Protein 4AMH (pdb70)

CATH classification: 2.30.42.10

Sequence (186 aa):
SKGLGFSIAGGVGNQHWPGDNSIYVTKIIEGGAAHKDGKLQIGDKLLAVNNVALEEVTHEEAVTALKNTSDFVYLKVAKPGSGEKIMEIKLIKGKGLGFSIAGGVGNQHWPGDNSIYVTKIIEGGAAHKDGKLQIGDKLLAVNNVALEEVTHEEAVTALKNTSDFVYLKVAKPGSGEKIMEIKLIK

GO terms:
  GO:0005515 protein binding (F, IPI)
  GO:0019900 kinase binding (F, IDA)
  GO:0070161 anchoring junction (C, EXP)
  GO:0005886 plasma membrane (C, EXP)
  GO:0016323 basolateral plasma membrane (C, EXP)
  GO:0008092 cytoskeletal protein binding (F, TAS)
  GO:0004385 GMP kinase activity (F, TAS)
  GO:0005829 cytosol (C, TAS)
  GO:0005886 plasma membrane (C, TAS)
  GO:0015459 potassium channel regulator activity (F, IDA)
  GO:0005634 nucleus (C, IDA)
  GO:0005737 cytoplasm (C, IDA)
  GO:0005923 bicellular tight junction (C, IDA)
  GO:0030054 cell junction (C, IDA)
  GO:0042391 regulation of membrane potential (P, IDA)
  GO:0043268 positive regulation of potassium ion transport (P, IDA)
  GO:0097025 MPP7-DLG1-LIN7 complex (C, IDA)
  GO:1903078 positive regulation of protein localization to plasma membrane (P, IDA)
  GO:0070830 bicellular tight junction assembly (P, IDA)
  GO:0001772 immunological synapse (C, TAS)

Structure (mmCIF, N/CA/C/O backbone):
data_4AMH
#
_entry.id   4AMH
#
_cell.length_a   106.900
_cell.length_b   43.600
_cell.length_c   51.700
_cell.angle_alpha   90.00
_cell.angle_beta   103.70
_cell.angle_gamma   90.00
#
_symmetry.space_group_name_H-M   'C 1 2 1'
#
loop_
_entity.id
_entity.type
_entity.pdbx_description
1 polymer 'DISKS LARGE HOMOLOG 1'
2 non-polymer 2-AMINO-2-HYDROXYMETHYL-PROPANE-1,3-DIOL
3 non-polymer GLYCEROL
4 water water
#
loop_
_atom_site.group_PDB
_atom_site.id
_atom_site.type_symbol
_atom_site.label_atom_id
_atom_site.label_alt_id
_atom_site.label_comp_id
_atom_site.label_asym_id
_atom_site.label_entity_id
_atom_site.label_seq_id
_atom_site.pdbx_PDB_ins_code
_atom_site.Cartn_x
_atom_site.Cartn_y
_atom_site.Cartn_z
_atom_site.occupancy
_atom_site.B_iso_or_equiv
_atom_site.auth_seq_id
_atom_site.auth_comp_id
_atom_site.auth_asym_id
_atom_site.auth_atom_id
_atom_site.pdbx_PDB_model_num
ATOM 1 N N . SER A 1 12 ? -2.369 28.363 -10.006 1.00 66.64 12 SER A N 1
ATOM 2 C CA . SER A 1 12 ? -2.365 27.095 -9.282 1.00 63.94 12 SER A CA 1
ATOM 3 C C . SER A 1 12 ? -1.099 26.286 -9.572 1.00 58.45 12 SER A C 1
ATOM 4 O O . SER A 1 12 ? -0.852 25.266 -8.933 1.00 58.17 12 SER A O 1
ATOM 7 N N . LYS A 1 13 ? -0.302 26.747 -10.535 1.00 62.04 13 LYS A N 1
ATOM 8 C CA . LYS A 1 13 ? 0.866 25.992 -11.003 1.00 59.06 13 LYS A CA 1
ATOM 9 C C . LYS A 1 13 ? 2.209 26.712 -10.858 1.00 62.66 13 LYS A C 1
ATOM 10 O O . LYS A 1 13 ? 2.463 27.743 -11.503 1.00 63.08 13 LYS A O 1
ATOM 16 N N . GLY A 1 14 ? 3.066 26.140 -10.014 1.00 51.94 14 GLY A N 1
ATOM 17 C CA . GLY A 1 14 ? 4.412 26.627 -9.836 1.00 44.22 14 GLY A CA 1
ATOM 18 C C . GLY A 1 14 ? 5.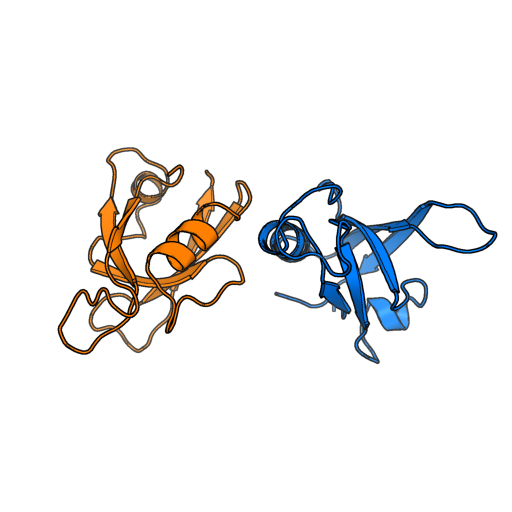402 25.485 -9.924 1.00 44.67 14 GLY A C 1
ATOM 19 O O . GLY A 1 14 ? 6.577 25.661 -9.595 1.00 39.37 14 GLY A O 1
ATOM 20 N N . LEU A 1 15 ? 4.947 24.313 -10.370 1.00 42.06 15 LEU A N 1
ATOM 21 C CA . LEU A 1 15 ? 5.887 23.205 -10.590 1.00 38.38 15 LEU A CA 1
ATOM 22 C C . LEU A 1 15 ? 6.541 23.241 -11.973 1.00 36.10 15 LEU A C 1
ATOM 23 O O . LEU A 1 15 ? 7.499 22.521 -12.216 1.00 34.12 15 LEU A O 1
ATOM 28 N N . GLY A 1 16 ? 6.018 24.069 -12.875 1.00 32.29 16 GLY A N 1
ATOM 29 C CA . GLY A 1 16 ? 6.658 24.291 -14.160 1.00 33.31 16 GLY A CA 1
ATOM 30 C C . GLY A 1 16 ? 6.478 23.211 -15.217 1.00 37.25 16 GLY A C 1
ATOM 31 O O . GLY A 1 16 ? 7.378 22.976 -16.016 1.00 35.88 16 GLY A O 1
ATOM 32 N N . PHE A 1 17 ? 5.316 22.560 -15.241 1.00 34.40 17 PHE A N 1
ATOM 33 C CA . PHE A 1 17 ? 5.031 21.577 -16.273 1.00 28.62 17 PHE A CA 1
ATOM 34 C C . PHE A 1 17 ? 3.538 21.339 -16.488 1.00 33.85 17 PHE A C 1
ATOM 35 O O . PHE A 1 17 ? 2.726 21.657 -15.619 1.00 32.88 17 PHE A O 1
ATOM 43 N N . SER A 1 18 ? 3.195 20.796 -17.662 1.00 33.40 18 SER A N 1
ATOM 44 C CA . SER A 1 18 ? 1.815 20.481 -18.024 1.00 32.69 18 SER A CA 1
ATOM 45 C C . SER A 1 18 ? 1.628 18.995 -18.336 1.00 30.50 18 SER A C 1
ATOM 46 O O . SER A 1 18 ? 2.585 18.298 -18.657 1.00 29.27 18 SER A O 1
ATOM 49 N N . ILE A 1 19 ? 0.391 18.522 -18.242 1.00 24.92 19 ILE A N 1
ATOM 50 C CA . ILE A 1 19 ? 0.076 17.126 -18.488 1.00 25.08 19 ILE A CA 1
ATOM 51 C C . ILE A 1 19 ? -1.063 16.977 -19.472 1.00 29.87 19 ILE A C 1
ATOM 52 O O . ILE A 1 19 ? -1.774 17.936 -19.789 1.00 29.37 19 ILE A O 1
ATOM 57 N N . ALA A 1 20 ? -1.251 15.739 -19.911 1.00 31.20 20 ALA A N 1
ATOM 58 C CA . ALA A 1 20 ? -2.288 15.375 -20.856 1.00 27.99 20 ALA A CA 1
ATOM 59 C C . ALA A 1 20 ? -2.630 13.924 -20.578 1.00 28.65 20 ALA A C 1
ATOM 60 O O . ALA A 1 20 ? -1.903 13.245 -19.843 1.00 30.88 20 ALA A O 1
ATOM 62 N N . GLY A 1 21 ? -3.720 13.437 -21.162 1.00 25.60 21 GLY A N 1
ATOM 63 C CA . GLY A 1 21 ? -4.119 12.054 -20.969 1.00 26.97 21 GLY A CA 1
ATOM 64 C C . GLY A 1 21 ? -5.235 11.941 -19.948 1.00 25.05 21 GLY A C 1
ATOM 65 O O . GLY A 1 21 ? -5.800 12.942 -19.540 1.00 27.56 21 GLY A O 1
ATOM 66 N N . GLY A 1 22 ? -5.544 10.728 -19.518 1.00 25.42 22 GLY A N 1
ATOM 67 C CA . GLY A 1 22 ? -6.646 10.529 -18.594 1.00 30.10 22 GLY A CA 1
ATOM 68 C C . GLY A 1 22 ? -7.802 9.730 -19.198 1.00 36.64 22 GLY A C 1
ATOM 69 O O . GLY A 1 22 ? -7.998 9.692 -20.431 1.00 29.97 22 GLY A O 1
ATOM 70 N N . VAL A 1 23 ? -8.551 9.064 -18.321 1.00 35.95 23 VAL A N 1
ATOM 71 C CA . VAL A 1 23 ? -9.768 8.369 -18.706 1.00 30.43 23 VAL A CA 1
ATOM 72 C C . VAL A 1 23 ? -10.703 9.388 -19.320 1.00 33.47 23 VAL A C 1
ATOM 73 O O . VAL A 1 23 ? -10.937 10.443 -18.723 1.00 30.55 23 VAL A O 1
ATOM 77 N N . GLY A 1 24 ? -11.220 9.074 -20.514 1.00 35.01 24 GLY A N 1
ATOM 78 C CA . GLY A 1 24 ? -12.130 9.954 -21.221 1.00 28.61 24 GLY A CA 1
ATOM 79 C C . GLY A 1 24 ? -11.407 11.050 -21.978 1.00 33.46 24 GLY A C 1
ATOM 80 O O . GLY A 1 24 ? -12.032 11.894 -22.621 1.00 35.16 24 GLY A O 1
ATOM 81 N N . ASN A 1 25 ? -10.082 11.028 -21.924 1.00 31.04 25 ASN A N 1
ATOM 82 C CA . ASN A 1 25 ? -9.280 12.055 -22.572 1.00 33.17 25 ASN A CA 1
ATOM 83 C C . ASN A 1 25 ? -7.925 11.472 -23.012 1.00 32.44 25 ASN A C 1
ATOM 84 O O . ASN A 1 25 ? -6.864 12.062 -22.797 1.00 26.68 25 ASN A O 1
ATOM 89 N N . GLN A 1 26 ? -7.987 10.301 -23.632 1.00 31.01 26 GLN A N 1
ATOM 90 C CA . GLN A 1 26 ? -6.803 9.525 -23.941 1.00 29.43 26 GLN A CA 1
ATOM 91 C C . GLN A 1 26 ? -5.862 10.260 -24.880 1.00 32.96 26 GLN A C 1
ATOM 92 O O . GLN A 1 26 ? -6.289 10.905 -25.838 1.00 32.95 26 GLN A O 1
ATOM 98 N N . HIS A 1 27 ? -4.574 10.164 -24.586 1.00 30.46 27 HIS A N 1
ATOM 99 C CA . HIS A 1 27 ? -3.576 10.816 -25.393 1.00 30.25 27 HIS A CA 1
ATOM 100 C C . HIS A 1 27 ? -3.343 9.984 -26.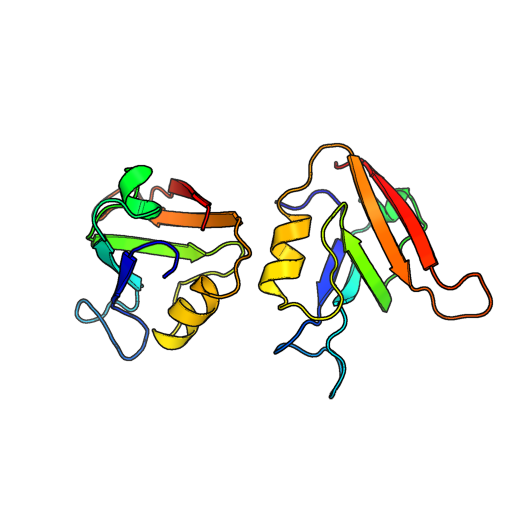655 1.00 29.27 27 HIS A C 1
ATOM 101 O O . HIS A 1 27 ? -3.036 10.515 -27.710 1.00 27.19 27 HIS A O 1
ATOM 108 N N . TRP A 1 28 ? -3.480 8.672 -26.508 1.00 30.20 28 TRP A N 1
ATOM 109 C CA . TRP A 1 28 ? -3.409 7.729 -27.613 1.00 33.80 28 TRP A CA 1
ATOM 110 C C . TRP A 1 28 ? -4.553 6.748 -27.409 1.00 35.21 28 TRP A C 1
ATOM 111 O O . TRP A 1 28 ? -4.943 6.488 -26.261 1.00 33.70 28 TRP A O 1
ATOM 122 N N . PRO A 1 29 ? -5.110 6.215 -28.513 1.00 34.21 29 PRO A N 1
ATOM 123 C CA . PRO A 1 29 ? -6.311 5.376 -28.392 1.00 36.79 29 PRO A CA 1
ATOM 124 C C . PRO A 1 29 ? -6.095 4.169 -27.475 1.00 35.53 29 PRO A C 1
ATOM 125 O O . PRO A 1 29 ? -5.168 3.382 -27.664 1.00 37.80 29 PRO A O 1
ATOM 129 N N . GLY A 1 30 ? -6.953 4.046 -26.473 1.00 32.66 30 GLY A N 1
ATOM 130 C CA . GLY A 1 30 ? -6.873 2.940 -25.541 1.00 38.43 30 GLY A CA 1
ATOM 131 C C . GLY A 1 30 ? -6.077 3.262 -24.290 1.00 39.39 30 GLY A C 1
ATOM 132 O O . GLY A 1 30 ? -6.234 2.583 -23.283 1.00 42.70 30 GLY A O 1
ATOM 133 N N . ASP A 1 31 ? -5.239 4.300 -24.356 1.00 39.57 31 ASP A N 1
ATOM 134 C CA . ASP A 1 31 ? -4.296 4.663 -23.283 1.00 32.14 31 ASP A CA 1
ATOM 135 C C . ASP A 1 31 ? -4.855 5.734 -22.334 1.00 30.57 31 ASP A C 1
ATOM 136 O O . ASP A 1 31 ? -5.005 6.896 -22.709 1.00 33.10 31 ASP A O 1
ATOM 141 N N . ASN A 1 32 ? -5.135 5.343 -21.094 1.00 35.58 32 ASN A N 1
ATOM 142 C CA . ASN A 1 32 ? -5.690 6.258 -20.089 1.00 33.22 32 ASN A CA 1
ATOM 143 C C . ASN A 1 32 ? -4.658 7.039 -19.272 1.00 32.23 32 ASN A C 1
ATOM 144 O O . ASN A 1 32 ? -5.023 7.901 -18.478 1.00 32.74 32 ASN A O 1
ATOM 149 N N . SER A 1 33 ? -3.385 6.745 -19.487 1.00 26.24 33 SER A N 1
ATOM 150 C CA . SER A 1 33 ? -2.296 7.277 -18.664 1.00 28.89 33 SER A CA 1
ATOM 151 C C . SER A 1 33 ? -2.054 8.775 -18.772 1.00 26.96 33 SER A C 1
ATOM 152 O O . SER A 1 33 ? -2.368 9.400 -19.779 1.00 26.83 33 SER A O 1
ATOM 155 N N . ILE A 1 34 ? -1.501 9.347 -17.705 1.00 28.23 34 ILE A N 1
ATOM 156 C CA . ILE A 1 34 ? -1.164 10.768 -17.683 1.00 28.27 34 ILE A CA 1
ATOM 157 C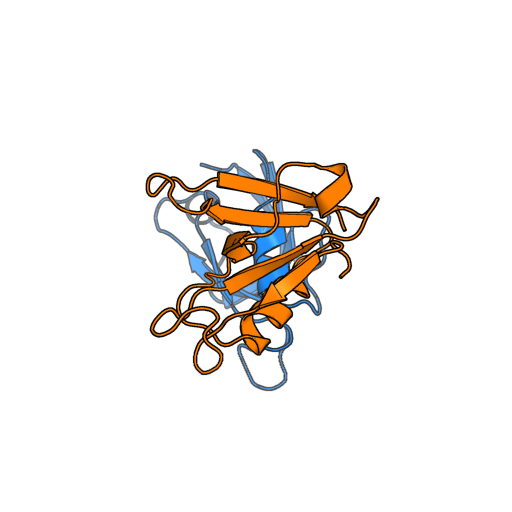 C . ILE A 1 34 ? 0.261 10.925 -18.197 1.00 27.92 34 ILE A C 1
ATOM 158 O O . ILE A 1 34 ? 1.139 10.167 -17.807 1.00 29.38 34 ILE A O 1
ATOM 163 N N . TYR A 1 35 ? 0.477 11.878 -19.100 1.00 29.52 35 TYR A N 1
ATOM 164 C CA . TYR A 1 35 ? 1.798 12.105 -19.695 1.00 25.44 35 TYR A CA 1
ATOM 165 C C . TYR A 1 35 ? 2.212 13.543 -19.491 1.00 27.71 35 TYR A C 1
ATOM 166 O O . TYR A 1 35 ? 1.372 14.446 -19.523 1.00 28.68 35 TYR A O 1
ATOM 175 N N . VAL A 1 36 ? 3.506 13.757 -19.274 1.00 26.59 36 VAL A N 1
ATOM 176 C CA . VAL A 1 36 ? 4.056 15.102 -19.287 1.00 23.88 36 VAL A CA 1
ATOM 177 C C . VAL A 1 36 ? 4.253 15.569 -20.733 1.00 25.04 36 VAL A C 1
ATOM 178 O O . VAL A 1 36 ? 4.934 14.917 -21.516 1.00 26.05 36 VAL A O 1
ATOM 182 N N . THR A 1 37 ? 3.668 16.705 -21.086 1.00 27.24 37 THR A N 1
ATOM 183 C CA . THR A 1 37 ? 3.699 17.172 -22.468 1.00 25.88 37 THR A CA 1
ATOM 184 C C . THR A 1 37 ? 4.337 18.553 -22.622 1.00 27.60 37 THR A C 1
ATOM 185 O O . THR A 1 37 ? 4.510 19.052 -23.727 1.00 32.42 37 THR A O 1
ATOM 189 N N . LYS A 1 38 ? 4.722 19.160 -21.517 1.00 27.55 38 LYS A N 1
ATOM 190 C CA . LYS A 1 38 ? 5.246 20.503 -21.572 1.00 28.06 38 LYS A CA 1
ATOM 191 C C . LYS A 1 38 ? 6.042 20.736 -20.291 1.00 31.68 38 LYS A C 1
ATOM 192 O O . LYS A 1 38 ? 5.632 20.318 -19.210 1.00 30.72 38 LYS A O 1
ATOM 198 N N . ILE A 1 39 ? 7.201 21.368 -20.427 1.00 35.17 39 ILE A N 1
ATOM 199 C CA . ILE A 1 39 ? 8.041 21.723 -19.294 1.00 31.20 39 ILE A CA 1
ATOM 200 C C . ILE A 1 39 ? 8.569 23.125 -19.526 1.00 34.42 39 ILE A C 1
ATOM 201 O O . ILE A 1 39 ? 9.246 23.378 -20.515 1.00 39.43 39 ILE A O 1
ATOM 206 N N . ILE A 1 40 ? 8.244 24.032 -18.616 1.00 39.61 40 ILE A N 1
ATOM 207 C CA . ILE A 1 40 ? 8.611 25.439 -18.736 1.00 38.87 40 ILE A CA 1
ATOM 208 C C . ILE A 1 40 ? 10.073 25.678 -18.420 1.00 42.29 40 ILE A C 1
ATOM 209 O O . ILE A 1 40 ? 10.556 25.313 -17.338 1.00 42.94 40 ILE A O 1
ATOM 214 N N . GLU A 1 41 ? 10.769 26.296 -19.369 1.00 44.95 41 GLU A N 1
ATOM 215 C CA . GLU A 1 41 ? 12.184 26.606 -19.211 1.00 50.51 41 GLU A CA 1
ATOM 216 C C . GLU A 1 41 ? 12.336 27.529 -18.017 1.00 49.56 41 GLU A C 1
ATOM 217 O O . GLU A 1 41 ? 11.655 28.549 -17.918 1.00 51.55 41 GLU A O 1
ATOM 223 N N . GLY A 1 42 ? 13.212 27.149 -17.098 1.00 47.49 42 GLY A N 1
ATOM 224 C CA . GLY A 1 42 ? 13.436 27.941 -15.909 1.00 50.24 42 GLY A CA 1
ATOM 225 C C . GLY A 1 42 ? 12.585 27.549 -14.715 1.00 46.83 42 GLY A C 1
ATOM 226 O O . GLY A 1 42 ? 12.769 28.086 -13.627 1.00 51.20 42 GLY A O 1
ATOM 227 N N . GLY A 1 43 ? 11.658 26.618 -14.901 1.00 39.86 43 GLY A N 1
ATOM 228 C CA . GLY A 1 43 ? 10.806 26.207 -13.804 1.00 39.04 43 GLY A CA 1
ATOM 229 C C . GLY A 1 43 ? 11.391 25.135 -12.899 1.00 37.78 43 GLY A C 1
ATOM 230 O O . GLY A 1 43 ? 12.485 24.626 -13.143 1.00 37.19 43 GLY A O 1
ATOM 231 N N . ALA A 1 44 ? 10.646 24.784 -11.852 1.00 34.07 44 ALA A N 1
ATOM 232 C CA . ALA A 1 44 ? 11.114 23.815 -10.867 1.00 32.04 44 ALA A CA 1
ATOM 233 C C . ALA A 1 44 ? 11.479 22.472 -11.484 1.00 31.30 44 ALA A C 1
ATOM 234 O O . ALA A 1 44 ? 12.549 21.922 -11.216 1.00 35.32 44 ALA A O 1
ATOM 236 N N . ALA A 1 45 ? 10.594 21.953 -12.326 1.00 36.39 45 ALA A N 1
ATOM 237 C CA . ALA A 1 45 ? 10.849 20.699 -13.024 1.00 31.37 45 ALA A CA 1
ATOM 238 C C . ALA A 1 45 ? 12.101 20.796 -13.902 1.00 35.17 45 ALA A C 1
ATOM 239 O O . ALA A 1 45 ? 12.916 19.867 -13.949 1.00 31.90 45 ALA A O 1
ATOM 241 N N . HIS A 1 46 ? 12.249 21.924 -14.590 1.00 34.50 46 HIS A N 1
ATOM 242 C CA . HIS A 1 46 ? 13.377 22.109 -15.487 1.00 38.23 46 HIS A CA 1
ATOM 243 C C . HIS A 1 46 ? 14.680 22.156 -14.706 1.00 37.16 46 HIS A C 1
AT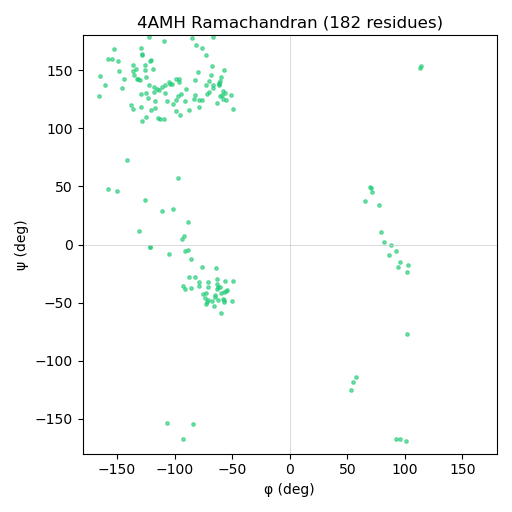OM 244 O O . HIS A 1 46 ? 15.608 21.422 -15.022 1.00 36.33 46 HIS A O 1
ATOM 251 N N . LYS A 1 47 ? 14.739 23.022 -13.696 1.00 37.95 47 LYS A N 1
ATOM 252 C CA . LYS A 1 47 ? 15.950 23.204 -12.896 1.00 35.24 47 LYS A CA 1
ATOM 253 C C . LYS A 1 47 ? 16.356 21.951 -12.121 1.00 37.29 47 LYS A C 1
ATOM 254 O O . LYS A 1 47 ? 17.537 21.735 -11.849 1.00 42.88 47 LYS A O 1
ATOM 260 N N . ASP A 1 48 ? 15.387 21.126 -11.753 1.00 35.30 48 ASP A N 1
ATOM 261 C CA . ASP A 1 48 ? 15.718 19.845 -11.147 1.00 34.05 48 ASP A CA 1
ATOM 262 C C . ASP A 1 48 ? 16.307 18.886 -12.175 1.00 35.36 48 ASP A C 1
ATOM 263 O O . ASP A 1 48 ? 17.172 18.087 -11.848 1.00 32.29 48 ASP A O 1
ATOM 268 N N . GLY A 1 49 ? 15.794 18.935 -13.404 1.00 36.53 49 GLY A N 1
ATOM 269 C CA . GLY A 1 49 ? 16.401 18.228 -14.519 1.00 33.84 49 GLY A CA 1
ATOM 270 C C . GLY A 1 49 ? 16.025 16.776 -14.763 1.00 36.40 49 GLY A C 1
ATOM 271 O O . GLY A 1 49 ? 16.395 16.219 -15.795 1.00 32.62 49 GLY A O 1
ATOM 272 N N . LYS A 1 50 ? 15.295 16.145 -13.843 1.00 36.90 50 LYS A N 1
ATOM 273 C CA . LYS A 1 50 ? 14.961 14.725 -14.031 1.00 32.74 50 LYS A CA 1
ATOM 274 C C . LYS A 1 50 ? 13.702 14.473 -14.868 1.00 32.09 50 LYS A C 1
ATOM 275 O O . LYS A 1 50 ? 13.651 13.512 -15.629 1.00 31.97 50 LYS A O 1
ATOM 281 N N . LEU A 1 51 ? 12.683 15.314 -14.711 1.00 31.47 51 LEU A N 1
ATOM 282 C CA . LEU A 1 51 ? 11.417 15.108 -15.422 1.00 32.12 51 LEU A CA 1
ATOM 283 C C . LEU A 1 51 ? 11.623 15.375 -16.909 1.00 30.09 51 LEU A C 1
ATOM 284 O O . LEU A 1 51 ? 12.351 16.296 -17.284 1.00 33.79 51 LEU A O 1
ATOM 289 N N . GLN A 1 52 ? 10.999 14.566 -17.757 1.00 30.09 52 GLN A N 1
ATOM 290 C CA . GLN A 1 52 ? 11.124 14.762 -19.203 1.00 29.63 52 GLN A CA 1
ATOM 291 C C . GLN A 1 52 ? 9.786 14.706 -19.934 1.00 28.22 52 GLN A C 1
ATOM 292 O O . GLN A 1 52 ? 8.923 13.909 -19.608 1.00 30.04 52 GLN A O 1
ATOM 298 N N . ILE A 1 53 ? 9.641 15.557 -20.939 1.00 28.93 53 ILE A N 1
ATOM 299 C CA . ILE A 1 53 ? 8.527 15.489 -21.872 1.00 28.93 53 ILE A CA 1
ATOM 300 C C . ILE A 1 53 ? 8.363 14.080 -22.442 1.00 28.83 53 ILE A C 1
ATOM 301 O O . ILE A 1 53 ? 9.327 13.498 -22.910 1.00 26.22 53 ILE A O 1
ATOM 306 N N . GLY A 1 54 ? 7.150 13.530 -22.380 1.00 24.87 54 GLY A N 1
ATOM 307 C CA . GLY A 1 54 ? 6.938 12.138 -22.734 1.00 20.37 54 GLY A CA 1
ATOM 308 C C . GLY A 1 54 ? 6.800 11.184 -21.561 1.00 25.98 54 GLY A C 1
ATOM 309 O O . GLY A 1 54 ? 6.206 10.111 -21.715 1.00 24.86 54 GLY A O 1
ATOM 310 N N . ASP A 1 55 ? 7.341 11.566 -20.394 1.00 28.21 55 ASP A N 1
ATOM 311 C CA . ASP A 1 55 ? 7.283 10.746 -19.174 1.00 25.66 55 ASP A CA 1
ATOM 312 C C . ASP A 1 55 ? 5.844 10.498 -18.744 1.00 26.18 55 ASP A C 1
ATOM 313 O O . ASP A 1 55 ? 5.001 11.394 -18.818 1.00 27.09 55 ASP A O 1
ATOM 318 N N . LYS A 1 56 ? 5.565 9.283 -18.280 1.00 30.10 56 LYS A N 1
ATOM 319 C CA . LYS A 1 56 ? 4.252 8.957 -17.725 1.00 30.83 56 LYS A CA 1
ATOM 320 C C . LYS A 1 56 ? 4.223 9.200 -16.213 1.00 33.82 56 LYS A C 1
ATOM 321 O O . LYS A 1 56 ? 5.030 8.649 -15.469 1.00 36.29 56 LYS A O 1
ATOM 327 N N . LEU A 1 57 ? 3.282 10.025 -15.774 1.00 31.63 57 LEU A N 1
ATOM 328 C CA . LEU A 1 57 ? 3.114 10.382 -14.373 1.00 33.36 57 LEU A CA 1
ATOM 329 C C . LEU A 1 57 ? 2.206 9.381 -13.633 1.00 34.82 57 LEU A C 1
ATOM 330 O O . LEU A 1 57 ? 1.024 9.269 -13.954 1.00 36.98 57 LEU A O 1
ATOM 335 N N . LEU A 1 58 ? 2.757 8.658 -12.657 1.00 32.85 58 LEU A N 1
ATOM 336 C CA . LEU A 1 58 ? 2.022 7.614 -11.928 1.00 35.03 58 LEU A CA 1
ATOM 337 C C . LEU A 1 58 ? 1.338 8.087 -10.633 1.00 37.64 58 LEU A C 1
ATOM 338 O O . LEU A 1 58 ? 0.245 7.615 -10.292 1.00 41.03 58 LEU A O 1
ATOM 343 N N . ALA A 1 59 ? 1.977 9.006 -9.914 1.00 35.87 59 ALA A N 1
ATOM 344 C CA . ALA A 1 59 ? 1.386 9.577 -8.700 1.00 38.07 59 ALA A CA 1
ATOM 345 C C . ALA A 1 59 ? 1.808 11.012 -8.440 1.00 33.73 59 ALA A C 1
ATOM 346 O O . ALA A 1 59 ? 2.829 11.482 -8.940 1.00 34.42 59 ALA A O 1
ATOM 348 N N . VAL A 1 60 ? 0.986 11.700 -7.663 1.00 32.02 60 VAL A N 1
ATOM 349 C CA . VAL A 1 60 ? 1.329 12.990 -7.085 1.00 36.49 60 VAL A CA 1
ATOM 350 C C . VAL A 1 60 ? 1.048 12.922 -5.576 1.00 39.22 60 VAL A C 1
ATOM 351 O O . VAL A 1 60 ? -0.118 12.911 -5.159 1.00 33.29 60 VAL A O 1
ATOM 355 N N . ASN A 1 61 ? 2.116 12.853 -4.775 1.00 38.18 61 ASN A N 1
ATOM 356 C CA . ASN A 1 61 ? 1.994 12.641 -3.332 1.00 39.56 61 ASN A CA 1
ATOM 357 C C . ASN A 1 61 ? 1.230 11.345 -3.034 1.00 39.71 61 ASN A C 1
ATOM 358 O O . ASN A 1 61 ? 1.683 10.247 -3.368 1.00 40.54 61 ASN A O 1
ATOM 363 N N . ASN A 1 62 ? 0.049 11.492 -2.441 1.00 39.34 62 ASN A N 1
ATOM 364 C CA . ASN A 1 62 ? -0.782 10.352 -2.048 1.00 46.40 62 ASN A CA 1
ATOM 365 C C . ASN A 1 62 ? -1.828 9.938 -3.085 1.00 46.15 62 ASN A C 1
ATOM 366 O O . ASN A 1 62 ? -2.653 9.052 -2.837 1.00 44.25 62 ASN A O 1
ATOM 371 N N . VAL A 1 63 ? -1.794 10.588 -4.240 1.00 45.05 63 VAL A N 1
ATOM 372 C CA . VAL A 1 63 ? -2.860 10.459 -5.214 1.00 36.41 63 VAL A CA 1
ATOM 373 C C . VAL A 1 63 ? -2.378 9.665 -6.409 1.00 36.26 63 VAL A C 1
ATOM 374 O O . VAL A 1 63 ? -1.581 10.150 -7.203 1.00 35.09 63 VAL A O 1
ATOM 378 N N . ALA A 1 64 ? -2.854 8.434 -6.527 1.00 38.40 64 ALA A N 1
ATOM 379 C CA . ALA A 1 64 ? -2.545 7.613 -7.694 1.00 41.72 64 ALA A CA 1
ATOM 380 C C . ALA A 1 64 ? -3.223 8.180 -8.950 1.00 39.13 64 ALA A C 1
ATOM 381 O O . ALA A 1 64 ? -4.326 8.729 -8.887 1.00 38.00 64 ALA A O 1
ATOM 383 N N . LEU A 1 65 ? -2.559 8.051 -10.089 1.00 36.31 65 LEU A N 1
ATOM 384 C CA . LEU A 1 65 ? -3.094 8.613 -11.317 1.00 38.07 65 LEU A CA 1
ATOM 385 C C . LEU A 1 65 ? -3.176 7.534 -12.392 1.00 34.79 65 LEU A C 1
ATOM 386 O O . LEU A 1 65 ? -2.893 7.793 -13.546 1.00 33.50 65 LEU A O 1
ATOM 391 N N . GLU A 1 66 ? -3.551 6.322 -11.997 1.00 39.91 66 GLU A N 1
ATOM 392 C CA . GLU A 1 66 ? -3.536 5.168 -12.899 1.00 44.80 66 GLU A CA 1
ATOM 393 C C . GLU A 1 66 ? -4.658 5.214 -13.943 1.00 47.78 66 GLU A C 1
ATOM 394 O O . GLU A 1 66 ? -4.430 5.050 -15.157 1.00 44.02 66 GLU A O 1
ATOM 400 N N . GLU A 1 67 ? -5.876 5.419 -13.455 1.00 42.11 67 GLU A N 1
ATOM 401 C CA . GLU A 1 67 ? -7.044 5.454 -14.312 1.00 40.75 67 GLU A CA 1
ATOM 402 C C . GLU A 1 67 ? -7.986 6.546 -13.816 1.00 39.50 67 GLU A C 1
ATOM 403 O O . GLU A 1 67 ? -9.031 6.264 -13.236 1.00 42.16 67 GLU A O 1
ATOM 409 N N . VAL A 1 68 ? -7.606 7.800 -14.035 1.00 37.26 68 VAL A N 1
ATOM 410 C CA . VAL A 1 68 ? -8.389 8.925 -13.539 1.00 37.48 68 VAL A CA 1
ATOM 411 C C . VAL A 1 68 ? -8.673 9.900 -14.666 1.00 34.75 68 VAL A C 1
ATOM 412 O O . VAL A 1 68 ? -8.022 9.864 -15.696 1.00 35.19 68 VAL A O 1
ATOM 416 N N . THR A 1 69 ? -9.635 10.785 -14.468 1.00 34.03 69 THR A N 1
ATOM 417 C CA . THR A 1 69 ? -9.911 11.793 -15.476 1.00 32.16 69 THR A CA 1
ATOM 418 C C . THR A 1 69 ? -8.804 12.828 -15.483 1.00 34.57 69 THR A C 1
ATOM 419 O O . THR A 1 69 ? -8.031 12.928 -14.534 1.00 32.91 69 THR A O 1
ATOM 423 N N . HIS A 1 70 ? -8.729 13.611 -16.550 1.00 34.75 70 HIS A N 1
ATOM 424 C CA . HIS A 1 70 ? -7.765 14.695 -16.577 1.00 34.26 70 HIS A CA 1
ATOM 425 C C . HIS A 1 70 ? -8.053 15.681 -15.436 1.00 34.18 70 HIS A C 1
ATOM 426 O O . HIS A 1 70 ? -7.132 16.232 -14.833 1.00 31.66 70 HIS A O 1
ATOM 433 N N . GLU A 1 71 ? -9.334 15.894 -15.148 1.00 29.74 71 GLU A N 1
ATOM 434 C CA . GLU A 1 71 ? -9.728 16.869 -14.151 1.00 31.21 71 GLU A CA 1
ATOM 435 C C . GLU A 1 71 ? -9.180 16.450 -12.790 1.00 32.32 71 GLU A C 1
ATOM 436 O O . GLU A 1 71 ? -8.751 17.298 -12.016 1.00 30.22 71 GLU A O 1
ATOM 442 N N . GLU A 1 72 ? -9.188 15.149 -12.505 1.00 31.23 72 GLU A N 1
ATOM 443 C CA . GLU A 1 72 ? -8.684 14.656 -11.220 1.00 30.47 72 GLU A CA 1
ATOM 444 C C . GLU A 1 72 ? -7.175 14.870 -11.120 1.00 35.11 72 GLU A C 1
ATOM 445 O O . GLU A 1 72 ? -6.676 15.393 -10.120 1.00 33.73 72 GLU A O 1
ATOM 451 N N . ALA A 1 73 ? -6.463 14.473 -12.175 1.00 33.14 73 ALA A N 1
ATOM 452 C CA . ALA A 1 73 ? -5.012 14.589 -12.238 1.00 28.74 73 ALA A CA 1
ATOM 453 C C . ALA A 1 73 ? -4.587 16.034 -12.063 1.00 32.12 73 ALA A C 1
ATOM 454 O O . ALA A 1 73 ? -3.690 16.330 -11.267 1.00 31.12 73 ALA A O 1
ATOM 456 N N . VAL A 1 74 ? -5.242 16.942 -12.777 1.00 30.46 74 VAL A N 1
ATOM 457 C CA . VAL A 1 74 ? -4.981 18.368 -12.575 1.00 32.90 74 VAL A CA 1
ATOM 458 C C . VAL A 1 74 ? -5.208 18.809 -11.122 1.00 32.04 74 VAL A C 1
ATOM 459 O O . VAL A 1 74 ? -4.428 19.579 -10.557 1.00 32.04 74 VAL A O 1
ATOM 463 N N . THR A 1 75 ? -6.276 18.289 -10.530 1.00 27.48 75 THR A N 1
ATOM 464 C CA . THR A 1 75 ? -6.702 18.686 -9.208 1.00 29.48 75 THR A CA 1
ATOM 465 C C . THR A 1 75 ? -5.655 18.294 -8.140 1.00 29.31 75 THR A C 1
ATOM 466 O O . THR A 1 75 ? -5.335 19.095 -7.295 1.00 24.25 75 THR A O 1
ATOM 470 N N . ALA A 1 76 ? -5.138 17.071 -8.224 1.00 26.24 76 ALA A N 1
ATOM 471 C CA . ALA A 1 76 ? -4.047 16.588 -7.391 1.00 28.24 76 ALA A CA 1
ATOM 472 C C . ALA A 1 76 ? -2.798 17.482 -7.454 1.00 31.86 76 ALA A C 1
ATOM 473 O O . ALA A 1 76 ? -2.144 17.719 -6.437 1.00 32.61 76 ALA A O 1
ATOM 475 N N . LEU A 1 77 ? -2.472 17.968 -8.650 1.00 33.04 77 LEU A N 1
ATOM 476 C CA . LEU A 1 77 ? -1.342 18.873 -8.840 1.00 29.78 77 LEU A CA 1
ATOM 477 C C . LEU A 1 77 ? -1.723 20.267 -8.357 1.00 30.02 77 LEU A C 1
ATOM 478 O O . LEU A 1 77 ? -0.868 21.107 -8.118 1.00 29.85 77 LEU A O 1
ATOM 483 N N . LYS A 1 78 ? -3.016 20.531 -8.238 1.00 28.97 78 LYS A N 1
ATOM 484 C CA . LYS A 1 78 ? -3.433 21.852 -7.788 1.00 35.36 78 LYS A CA 1
ATOM 485 C C . LYS A 1 78 ? -3.281 21.982 -6.267 1.00 35.23 78 LYS A C 1
ATOM 486 O O . LYS A 1 78 ? -2.919 23.042 -5.751 1.00 33.91 78 LYS A O 1
ATOM 492 N N . ASN A 1 79 ? -3.553 20.877 -5.574 1.00 33.50 79 ASN A N 1
ATOM 493 C CA . ASN A 1 79 ? -3.607 20.821 -4.125 1.00 31.48 79 ASN A CA 1
ATOM 494 C C . ASN A 1 79 ? -2.253 20.317 -3.661 1.00 35.73 79 ASN A C 1
ATOM 495 O O . ASN A 1 79 ? -2.145 19.272 -3.013 1.00 33.23 79 ASN A O 1
ATOM 500 N N . THR A 1 80 ? -1.205 21.031 -4.055 1.00 34.59 80 THR A N 1
ATOM 501 C CA . THR A 1 80 ? 0.131 20.698 -3.596 1.00 37.74 80 THR A CA 1
ATOM 502 C C . THR A 1 80 ? 0.682 21.874 -2.823 1.00 37.16 80 THR A C 1
ATOM 503 O O . THR A 1 80 ? 0.311 23.033 -3.075 1.00 34.87 80 THR A O 1
ATOM 507 N N . SER A 1 81 ? 1.562 21.574 -1.876 1.00 35.99 81 SER A N 1
ATOM 508 C CA . SER A 1 81 ? 2.208 22.636 -1.117 1.00 38.95 81 SER A CA 1
ATOM 509 C C . SER A 1 81 ? 3.663 22.814 -1.525 1.00 37.38 81 SER A C 1
ATOM 510 O O . SER A 1 81 ? 4.035 22.499 -2.654 1.00 35.59 81 SER A O 1
ATOM 513 N N . ASP A 1 82 ? 4.468 23.316 -0.585 1.00 38.77 82 ASP A N 1
ATOM 514 C CA . ASP A 1 82 ? 5.862 23.699 -0.823 1.00 36.39 82 ASP A CA 1
ATOM 515 C C . ASP A 1 82 ? 6.737 22.591 -1.432 1.00 31.76 82 ASP A C 1
ATOM 516 O O . ASP A 1 82 ? 7.570 22.861 -2.284 1.00 30.67 82 ASP A O 1
ATOM 521 N N . PHE A 1 83 ? 6.539 21.356 -0.982 1.00 29.70 83 PHE A N 1
ATOM 522 C CA . PHE A 1 83 ? 7.365 20.222 -1.382 1.00 30.48 83 PHE A CA 1
ATOM 523 C C . PHE A 1 83 ? 6.497 19.125 -1.980 1.00 34.29 83 PHE A C 1
ATOM 524 O O . PHE A 1 83 ? 5.540 18.671 -1.347 1.00 34.08 83 PHE A O 1
ATOM 532 N N . VAL A 1 84 ? 6.836 18.679 -3.187 1.00 33.72 84 VAL A N 1
ATOM 533 C CA . VAL A 1 84 ? 5.979 17.743 -3.907 1.00 31.48 84 VAL A CA 1
ATOM 534 C C . VAL A 1 84 ? 6.713 16.461 -4.256 1.00 33.09 84 VAL A C 1
ATOM 535 O O . VAL A 1 84 ? 7.867 16.485 -4.670 1.00 36.20 84 VAL A O 1
ATOM 539 N N . TYR A 1 85 ? 6.040 15.336 -4.080 1.00 30.42 85 TYR A N 1
ATOM 540 C CA . TYR A 1 85 ? 6.587 14.053 -4.486 1.00 36.51 85 TYR A CA 1
ATOM 541 C C . TYR A 1 85 ? 5.882 13.508 -5.768 1.00 40.37 85 TYR A C 1
ATOM 542 O O . TYR A 1 85 ? 4.656 13.346 -5.824 1.00 34.37 85 TYR A O 1
ATOM 551 N N . LEU A 1 86 ? 6.675 13.243 -6.799 1.00 38.09 86 LEU A N 1
ATOM 552 C CA . LEU A 1 86 ? 6.163 12.711 -8.053 1.00 34.14 86 LEU A CA 1
ATOM 553 C C . LEU A 1 86 ? 6.718 11.325 -8.276 1.00 34.45 86 LEU A C 1
ATOM 554 O O . LEU A 1 86 ? 7.910 11.089 -8.100 1.00 35.00 86 LEU A O 1
ATOM 559 N N . LYS A 1 87 ? 5.847 10.403 -8.656 1.00 32.64 87 LYS A N 1
ATOM 560 C CA . LYS A 1 87 ? 6.290 9.098 -9.083 1.00 34.43 87 LYS A CA 1
ATOM 561 C C . LYS A 1 87 ? 6.078 9.042 -10.598 1.00 38.56 87 LYS A C 1
ATOM 562 O O . LYS A 1 87 ? 5.055 9.506 -11.109 1.00 36.57 87 LYS A O 1
ATOM 568 N N . VAL A 1 88 ? 7.061 8.490 -11.306 1.00 35.38 88 VAL A N 1
ATOM 569 C CA . VAL A 1 88 ? 7.171 8.654 -12.745 1.00 34.82 88 VAL A CA 1
ATOM 570 C C . VAL A 1 88 ? 7.737 7.403 -13.404 1.00 35.16 88 VAL A C 1
ATOM 571 O O . VAL A 1 88 ? 8.706 6.832 -12.931 1.00 42.99 88 VAL A O 1
ATOM 575 N N . ALA A 1 89 ? 7.123 6.980 -14.500 1.00 36.83 89 ALA A N 1
ATOM 576 C CA . ALA A 1 89 ? 7.582 5.805 -15.226 1.00 35.70 89 ALA A CA 1
ATOM 577 C C . ALA A 1 89 ? 8.420 6.207 -16.425 1.00 39.22 89 ALA A C 1
ATOM 578 O O . ALA A 1 89 ? 7.924 6.833 -17.374 1.00 38.19 89 ALA A O 1
ATOM 580 N N . LYS A 1 90 ? 9.694 5.846 -16.374 1.00 40.22 90 LYS A N 1
ATOM 581 C CA . LYS A 1 90 ? 10.606 6.110 -17.468 1.00 42.34 90 LYS A CA 1
ATOM 582 C C . LYS A 1 90 ? 10.704 4.906 -18.399 1.00 45.44 90 LYS A C 1
ATOM 583 O O . LYS A 1 90 ? 10.916 3.777 -17.952 1.00 53.38 90 LYS A O 1
ATOM 589 N N . PRO A 1 91 ? 10.538 5.143 -19.700 1.00 38.32 91 PRO A N 1
ATOM 590 C CA . PRO A 1 91 ? 10.924 4.130 -20.686 1.00 44.22 91 PRO A CA 1
ATOM 591 C C . PRO A 1 91 ? 12.440 3.928 -20.685 1.00 48.60 91 PRO A C 1
ATOM 592 O O . PRO A 1 91 ? 13.171 4.604 -19.947 1.00 42.90 91 PRO A O 1
ATOM 596 N N . GLY A 1 92 ? 12.923 3.010 -21.514 1.00 53.54 92 GLY A N 1
ATOM 597 C CA . GLY A 1 92 ? 14.361 2.819 -21.628 1.00 54.30 92 GLY A CA 1
ATOM 598 C C . GLY A 1 92 ? 14.920 1.755 -20.704 1.00 56.00 92 GLY A C 1
ATOM 599 O O . GLY A 1 92 ? 14.164 0.989 -20.102 1.00 59.98 92 GLY A O 1
ATOM 600 N N . SER A 1 93 ? 16.245 1.716 -20.582 1.00 49.48 93 SER A N 1
ATOM 601 C CA . SER A 1 93 ? 16.922 0.575 -19.965 1.00 55.33 93 SER A CA 1
ATOM 602 C C . SER A 1 93 ? 17.180 0.680 -18.459 1.00 57.59 93 SER A C 1
ATOM 603 O O . SER A 1 93 ? 17.870 -0.171 -17.890 1.00 58.99 93 SER A O 1
ATOM 606 N N . GLY A 1 94 ? 16.644 1.708 -17.814 1.00 53.43 94 GLY A N 1
ATOM 607 C CA . GLY A 1 94 ? 16.864 1.869 -16.386 1.00 58.20 94 GLY A CA 1
ATOM 608 C C . GLY A 1 94 ? 15.786 1.242 -15.517 1.00 62.82 94 GLY A C 1
ATOM 609 O O . GLY A 1 94 ? 14.959 0.453 -15.991 1.00 65.41 94 GLY A O 1
ATOM 610 N N . GLU A 1 95 ? 15.807 1.590 -14.236 1.00 57.61 95 GLU A N 1
ATOM 611 C CA . GLU A 1 95 ? 14.734 1.233 -13.320 1.00 66.92 95 GLU A CA 1
ATOM 612 C C . GLU A 1 95 ? 13.439 1.848 -13.841 1.00 63.41 95 GLU A C 1
ATOM 613 O O . GLU A 1 95 ? 13.451 2.956 -14.385 1.00 59.84 95 GLU A O 1
ATOM 619 N N . LYS A 1 96 ? 12.325 1.139 -13.674 1.00 62.11 96 LYS A N 1
ATOM 620 C CA . LYS A 1 96 ? 11.070 1.556 -14.300 1.00 62.25 96 LYS A CA 1
ATOM 621 C C . LYS A 1 96 ? 10.442 2.775 -13.626 1.00 59.76 96 LYS A C 1
ATOM 622 O O . LYS A 1 96 ? 10.024 3.718 -14.297 1.00 53.75 96 LYS A O 1
ATOM 628 N N . ILE A 1 97 ? 10.397 2.752 -12.300 1.00 52.78 97 ILE A N 1
ATOM 629 C CA . ILE A 1 97 ? 9.842 3.850 -11.530 1.00 48.50 97 ILE A CA 1
ATOM 630 C C . ILE A 1 97 ? 10.927 4.795 -11.018 1.00 52.21 97 ILE A C 1
ATOM 631 O O . ILE A 1 97 ? 11.898 4.361 -10.397 1.00 56.51 97 ILE A O 1
ATOM 636 N N . MET A 1 98 ? 10.759 6.085 -11.279 1.00 43.19 98 MET A N 1
ATOM 637 C CA . MET A 1 98 ? 11.650 7.084 -10.728 1.00 37.47 98 MET A CA 1
ATOM 638 C C . MET A 1 98 ? 10.833 8.000 -9.836 1.00 40.24 98 MET A C 1
ATOM 639 O O . MET A 1 98 ? 9.763 8.462 -10.237 1.00 36.16 98 MET A O 1
ATOM 644 N N . GLU A 1 99 ? 11.318 8.252 -8.620 1.00 38.94 99 GLU A N 1
ATOM 645 C CA . GLU A 1 99 ? 10.710 9.286 -7.793 1.00 38.59 99 GLU A CA 1
ATOM 646 C C . GLU A 1 99 ? 11.472 10.588 -7.921 1.00 32.35 99 GLU A C 1
ATOM 647 O O . GLU A 1 99 ? 12.691 10.606 -8.004 1.00 36.51 99 GLU A O 1
ATOM 653 N N . ILE A 1 100 ? 10.718 11.673 -7.975 1.00 34.15 100 ILE A N 1
ATOM 654 C CA . ILE A 1 100 ? 11.247 12.995 -8.228 1.00 31.42 100 ILE A CA 1
ATOM 655 C C . ILE A 1 100 ? 10.574 13.943 -7.253 1.00 36.65 100 ILE A C 1
ATOM 656 O O . ILE A 1 100 ? 9.357 14.130 -7.298 1.00 36.56 100 ILE A O 1
ATOM 661 N N . LYS A 1 101 ? 11.357 14.548 -6.373 1.00 36.86 101 LYS A N 1
ATOM 662 C CA . LYS A 1 101 ? 10.802 15.480 -5.410 1.00 34.05 101 LYS A CA 1
ATOM 663 C C . LYS A 1 101 ? 11.155 16.898 -5.842 1.00 28.37 101 LYS A C 1
ATOM 664 O O . LYS A 1 101 ? 12.254 17.142 -6.311 1.00 30.39 101 LYS A O 1
ATOM 670 N N . LEU A 1 102 ? 10.215 17.822 -5.699 1.00 30.52 102 LEU A N 1
ATOM 671 C CA . LEU A 1 102 ? 10.383 19.175 -6.216 1.00 30.90 102 LEU A CA 1
ATOM 672 C C . LEU A 1 102 ? 9.934 20.249 -5.231 1.00 28.12 102 LEU A C 1
ATOM 673 O O . LEU A 1 102 ? 9.062 20.026 -4.406 1.00 31.04 102 LEU A O 1
ATOM 678 N N . ILE A 1 103 ? 10.507 21.432 -5.374 1.00 26.60 103 ILE A N 1
ATOM 679 C CA . ILE A 1 103 ? 10.122 22.589 -4.596 1.00 30.58 103 ILE A CA 1
ATOM 680 C C . ILE A 1 103 ? 9.382 23.572 -5.487 1.00 35.34 103 ILE A C 1
ATOM 681 O O . ILE A 1 103 ? 9.860 23.905 -6.572 1.00 37.84 103 ILE A O 1
ATOM 686 N N . LYS A 1 104 ? 8.225 24.044 -5.031 1.00 34.40 104 LYS A N 1
ATOM 687 C CA . LYS A 1 104 ? 7.400 24.961 -5.821 1.00 35.95 104 LYS A CA 1
ATOM 688 C C . LYS A 1 104 ? 7.991 26.367 -5.899 1.00 42.38 104 LYS A C 1
ATOM 689 O O . LYS A 1 104 ? 8.448 26.915 -4.893 1.00 44.62 104 LYS A O 1
ATOM 695 N N . GLY A 1 105 ? 7.948 26.967 -7.085 1.00 44.65 105 GLY A N 1
ATOM 696 C CA . GLY A 1 105 ? 8.424 28.330 -7.268 1.00 44.78 105 GLY A CA 1
ATOM 697 C C . GLY A 1 105 ? 7.324 29.382 -7.242 1.00 44.31 105 GLY A C 1
ATOM 698 O O . GLY A 1 105 ? 6.283 29.218 -6.593 1.00 46.86 105 GLY A O 1
ATOM 699 N N . LYS B 1 13 ? -24.424 14.746 -7.375 1.00 52.43 13 LYS B N 1
ATOM 700 C CA . LYS B 1 13 ? -24.395 15.532 -6.144 1.00 55.64 13 LYS B CA 1
ATOM 701 C C . LYS B 1 13 ? -24.921 14.771 -4.933 1.00 56.79 13 LYS B C 1
ATOM 702 O O . LYS B 1 13 ? -26.101 14.421 -4.890 1.00 62.44 13 LYS B O 1
ATOM 708 N N . GLY B 1 14 ? -24.045 14.502 -3.962 1.00 50.04 14 GLY B N 1
ATOM 709 C CA . GLY B 1 14 ? -22.618 14.782 -4.085 1.00 50.56 14 GLY B CA 1
ATOM 710 C C . GLY B 1 14 ? -22.179 16.038 -3.359 1.00 45.43 14 GLY B C 1
ATOM 711 O O . GLY B 1 14 ? -21.590 15.976 -2.281 1.00 43.97 14 GLY B O 1
ATOM 712 N N . LEU B 1 15 ? -22.471 17.185 -3.962 1.00 47.42 15 LEU B N 1
ATOM 713 C CA . LEU B 1 15 ? -22.209 18.477 -3.345 1.00 42.66 15 LEU B CA 1
ATOM 714 C C . LEU B 1 15 ? -23.499 19.107 -2.841 1.00 46.44 15 LEU B C 1
ATOM 715 O O . LEU B 1 15 ? -23.479 20.144 -2.170 1.00 44.91 15 LEU B O 1
ATOM 720 N N . GLY B 1 16 ? -24.620 18.481 -3.179 1.00 48.22 16 GLY B N 1
ATOM 721 C CA . GLY B 1 16 ? -25.917 18.927 -2.702 1.00 53.93 16 GLY B CA 1
ATOM 722 C C . GLY B 1 16 ? -26.408 20.229 -3.319 1.00 50.31 16 GLY B C 1
ATOM 723 O O . GLY B 1 16 ? -26.877 21.129 -2.614 1.00 49.18 16 GLY B O 1
ATOM 724 N N . PHE B 1 17 ? -26.283 20.347 -4.635 1.00 44.64 17 PHE B N 1
ATOM 725 C CA . PHE B 1 17 ? -26.884 21.471 -5.329 1.00 42.64 17 PHE B CA 1
ATOM 726 C C . PHE B 1 17 ? -27.187 21.130 -6.785 1.00 45.62 17 PHE B C 1
ATOM 727 O O . PHE B 1 17 ? -26.629 20.178 -7.331 1.00 47.17 17 PHE B O 1
ATOM 735 N N . SER B 1 18 ? -28.094 21.895 -7.394 1.00 43.64 18 SER B N 1
ATOM 736 C CA . SER B 1 18 ? -28.502 21.671 -8.781 1.00 42.71 18 SER B CA 1
ATOM 737 C C . SER B 1 18 ? -28.227 22.901 -9.618 1.00 37.76 18 SER B C 1
ATOM 738 O O . SER B 1 18 ? -28.122 24.006 -9.093 1.00 38.84 18 SER B O 1
ATOM 741 N N . ILE B 1 19 ? -28.115 22.709 -10.923 1.00 35.76 19 ILE B N 1
ATOM 742 C CA . ILE B 1 19 ? -27.827 23.825 -11.804 1.00 37.42 19 ILE B CA 1
ATOM 743 C C . ILE B 1 19 ? -28.730 23.840 -13.016 1.00 39.01 19 ILE B C 1
ATOM 744 O O . ILE B 1 19 ? -29.179 22.802 -13.493 1.00 40.36 19 ILE B O 1
ATOM 749 N N . ALA B 1 20 ? -28.966 25.039 -13.522 1.00 38.21 20 ALA B N 1
ATOM 750 C CA . ALA B 1 20 ? -29.666 25.213 -14.772 1.00 37.17 20 ALA B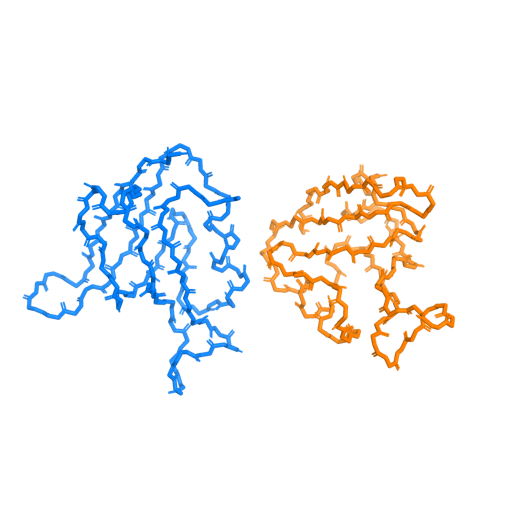 CA 1
ATOM 751 C C . ALA B 1 20 ? -28.764 25.994 -15.720 1.00 36.56 20 ALA B C 1
ATOM 752 O O . ALA B 1 20 ? -27.647 26.381 -15.349 1.00 37.62 20 ALA B O 1
ATOM 754 N N . GLY B 1 21 ? -29.241 26.221 -16.940 1.00 31.31 21 GLY B N 1
ATOM 755 C CA . GLY B 1 21 ? -28.501 26.991 -17.920 1.00 31.17 21 GLY B CA 1
ATOM 756 C C . GLY B 1 21 ? -27.682 26.152 -18.882 1.00 31.80 21 GLY B C 1
ATOM 757 O O . GLY B 1 21 ? -27.835 24.935 -18.971 1.00 32.72 21 GLY B O 1
ATOM 758 N N . GLY B 1 22 ? -26.799 26.816 -19.613 1.00 34.17 22 GLY B N 1
ATOM 759 C CA . GLY B 1 22 ? -26.000 26.147 -20.619 1.00 35.75 22 GLY B CA 1
ATOM 760 C C . GLY B 1 22 ? -26.366 26.606 -22.019 1.00 39.66 22 GLY B C 1
ATOM 761 O O . GLY B 1 22 ? -27.500 27.039 -22.266 1.00 33.38 22 GLY B O 1
ATOM 762 N N . VAL B 1 23 ? -25.385 26.535 -22.920 1.00 38.66 23 VAL B N 1
ATOM 763 C CA . VAL B 1 23 ? -25.594 26.788 -24.338 1.00 33.68 23 VAL B CA 1
ATOM 764 C C . VAL B 1 23 ? -26.685 25.857 -24.835 1.00 38.48 23 VAL B C 1
ATOM 765 O O . VAL B 1 23 ? -26.634 24.657 -24.573 1.00 38.21 23 VAL B O 1
ATOM 769 N N . GLY B 1 24 ? -27.680 26.413 -25.530 1.00 42.38 24 GLY B N 1
ATOM 770 C CA . GLY B 1 24 ? -28.783 25.630 -26.068 1.00 35.22 24 GLY B CA 1
ATOM 771 C C . GLY B 1 24 ? -29.813 25.303 -25.002 1.00 39.04 24 GLY B C 1
ATOM 772 O O . GLY B 1 24 ? -30.730 24.505 -25.217 1.00 37.38 24 GLY B O 1
ATOM 773 N N . ASN B 1 25 ? -29.662 25.945 -23.848 1.00 36.40 25 ASN B N 1
ATOM 774 C CA 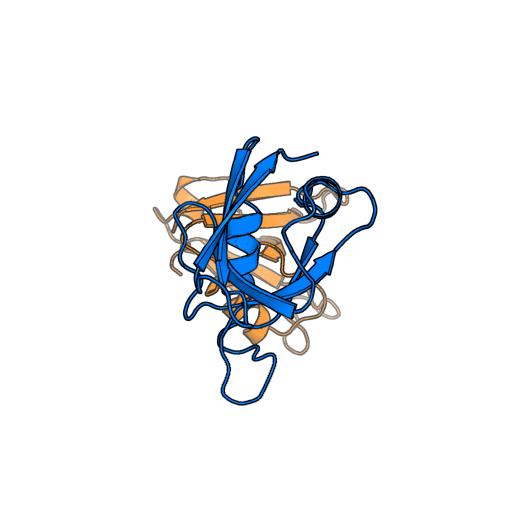. ASN B 1 25 ? -30.468 25.652 -22.669 1.00 39.33 25 ASN B CA 1
ATOM 775 C C . ASN B 1 25 ? -30.457 26.863 -21.733 1.00 37.84 25 ASN B C 1
ATOM 776 O O . ASN B 1 25 ? -30.247 26.735 -20.528 1.00 33.06 25 ASN B O 1
ATOM 781 N N . GLN B 1 26 ? -30.689 28.036 -22.318 1.00 34.66 26 GLN B N 1
ATOM 782 C CA . GLN B 1 26 ? -30.527 29.311 -21.639 1.00 31.73 26 GLN B CA 1
ATOM 783 C C . GLN B 1 26 ? -31.510 29.545 -20.500 1.00 35.36 26 GLN B C 1
ATOM 784 O O . GLN B 1 26 ? -32.722 29.342 -20.649 1.00 37.08 26 GLN B O 1
ATOM 790 N N . HIS B 1 27 ? -30.979 30.022 -19.380 1.00 31.14 27 HIS B N 1
ATOM 791 C CA . HIS B 1 27 ? -31.753 30.265 -18.172 1.00 31.99 27 HIS B CA 1
ATOM 792 C C . HIS B 1 27 ? -32.377 31.659 -18.177 1.00 33.79 27 HIS B C 1
ATOM 793 O O . HIS B 1 27 ? -33.399 31.878 -17.537 1.00 33.54 27 HIS B O 1
ATOM 800 N N . TRP B 1 28 ? -31.736 32.601 -18.865 1.00 30.31 28 TRP B N 1
ATOM 801 C CA . TRP B 1 28 ? -32.384 33.852 -19.244 1.00 33.42 28 TRP B CA 1
ATOM 802 C C . TRP B 1 28 ? -32.203 33.961 -20.751 1.00 37.09 28 TRP B C 1
ATOM 803 O O . TRP B 1 28 ? -31.224 33.435 -21.280 1.00 35.77 28 TRP B O 1
ATOM 814 N N . PRO B 1 29 ? -33.145 34.617 -21.452 1.00 32.65 29 PRO B N 1
ATOM 815 C CA . PRO B 1 29 ? -32.966 34.793 -22.896 1.00 29.28 29 PRO B CA 1
ATOM 816 C C . PRO B 1 29 ? -31.639 35.464 -23.218 1.00 29.29 29 PRO B C 1
ATOM 817 O O . PRO B 1 29 ? -31.353 36.538 -22.692 1.00 29.41 29 PRO B O 1
ATOM 821 N N . GLY B 1 30 ? -30.836 34.812 -24.062 1.00 32.42 30 GLY B N 1
ATOM 822 C CA . GLY B 1 30 ? -29.588 35.368 -24.562 1.00 32.88 30 GLY B CA 1
ATOM 823 C C . GLY B 1 30 ? -28.364 35.098 -23.692 1.00 36.68 30 GLY B C 1
ATOM 824 O O . GLY B 1 30 ? -27.262 35.507 -24.036 1.00 37.32 30 GLY B O 1
ATOM 825 N N . ASP B 1 31 ? -28.545 34.404 -22.572 1.00 34.45 31 ASP B N 1
ATOM 826 C CA . ASP B 1 31 ? -27.451 34.173 -21.627 1.00 34.05 31 ASP B CA 1
ATOM 827 C C . ASP B 1 31 ? -27.165 32.684 -21.512 1.00 32.40 31 ASP B C 1
ATOM 828 O O . ASP B 1 31 ? -28.053 31.898 -21.191 1.00 34.02 31 ASP B O 1
ATOM 833 N N . ASN B 1 32 ? -25.921 32.299 -21.774 1.00 32.90 32 ASN B N 1
ATOM 834 C CA . ASN B 1 32 ? -25.551 30.880 -21.777 1.00 35.12 32 ASN B CA 1
ATOM 835 C C . ASN B 1 32 ? -25.065 30.315 -20.446 1.00 34.94 32 ASN B C 1
ATOM 836 O O . ASN B 1 32 ? -24.875 29.102 -20.328 1.00 33.02 32 ASN B O 1
ATOM 841 N N . SER B 1 33 ? -24.913 31.199 -19.455 1.00 35.46 33 SER B N 1
ATOM 842 C CA . SER B 1 33 ? -24.307 30.886 -18.156 1.00 32.00 33 SER B CA 1
ATOM 843 C C . SER B 1 33 ? -24.979 29.761 -17.397 1.00 31.97 33 SER B C 1
ATOM 844 O O . SER B 1 33 ? -26.184 29.536 -17.511 1.00 28.40 33 SER B O 1
ATOM 847 N N . ILE B 1 34 ? -24.169 29.073 -16.600 1.00 32.91 34 ILE B N 1
ATOM 848 C CA . ILE B 1 34 ? -24.647 28.098 -15.623 1.00 35.50 34 ILE B CA 1
ATOM 849 C C . ILE B 1 34 ? -25.094 28.837 -14.351 1.00 32.11 34 ILE B C 1
ATOM 850 O O . ILE B 1 34 ? -24.491 29.829 -13.952 1.00 30.50 34 ILE B O 1
ATOM 855 N N . TYR B 1 35 ? -26.182 28.373 -13.750 1.00 30.34 35 TYR B N 1
ATOM 856 C CA . TYR B 1 35 ? -26.719 28.999 -12.552 1.00 32.37 35 TYR B CA 1
ATOM 857 C C . TYR B 1 35 ? -27.094 27.952 -11.524 1.00 35.98 35 TYR B C 1
ATOM 858 O O . TYR B 1 35 ? -27.540 26.865 -11.880 1.00 36.71 35 TYR B O 1
ATOM 867 N N . VAL B 1 36 ? -26.928 28.285 -10.249 1.00 32.58 36 VAL B N 1
ATOM 868 C CA . VAL B 1 36 ? -27.386 27.402 -9.192 1.00 35.76 36 VAL B CA 1
ATOM 869 C C . VAL B 1 36 ? -28.859 27.663 -9.013 1.00 32.49 36 VAL B C 1
ATOM 870 O O . VAL B 1 36 ? -29.266 28.804 -8.826 1.00 33.92 36 VAL B O 1
ATOM 874 N N . THR B 1 37 ? -29.655 26.604 -9.031 1.00 34.78 37 THR B N 1
ATOM 875 C CA . THR B 1 37 ? -31.096 26.757 -8.913 1.00 41.24 37 THR B CA 1
ATOM 876 C C . THR B 1 37 ? -31.696 26.024 -7.725 1.00 48.78 37 THR B C 1
ATOM 877 O O . THR B 1 37 ? -32.908 26.097 -7.499 1.00 48.55 37 THR B O 1
ATOM 881 N N . LYS B 1 38 ? -30.863 25.308 -6.975 1.00 48.68 38 LYS B N 1
ATOM 882 C CA . LYS B 1 38 ? -31.360 24.503 -5.862 1.00 48.83 38 LYS B CA 1
ATOM 883 C C . LYS B 1 38 ? -30.226 24.063 -4.956 1.00 47.82 38 LYS B C 1
ATOM 884 O O . LYS B 1 38 ? -29.240 23.508 -5.427 1.00 48.34 38 LYS B O 1
ATOM 890 N N . ILE B 1 39 ? -30.370 24.317 -3.660 1.00 51.87 39 ILE B N 1
ATOM 891 C CA . ILE B 1 39 ? -29.345 23.945 -2.682 1.00 51.07 39 ILE B CA 1
ATOM 892 C C . ILE B 1 39 ? -29.933 23.077 -1.570 1.00 52.47 39 ILE B C 1
ATOM 893 O O . ILE B 1 39 ? -30.719 23.548 -0.750 1.00 55.32 39 ILE B O 1
ATOM 898 N N . ILE B 1 40 ? -29.550 21.803 -1.574 1.00 48.36 40 ILE B N 1
ATOM 899 C CA . ILE B 1 40 ? -30.095 20.795 -0.668 1.00 55.14 40 ILE B CA 1
ATOM 900 C C . ILE B 1 40 ? -29.831 21.134 0.792 1.00 60.66 40 ILE B C 1
ATOM 901 O O . ILE B 1 40 ? -28.726 21.557 1.151 1.00 61.12 40 ILE B O 1
ATOM 906 N N . GLU B 1 41 ? -30.833 20.948 1.647 1.00 60.00 41 GLU B N 1
ATOM 907 C CA . GLU B 1 41 ? -30.630 21.249 3.064 1.00 67.01 41 GLU B CA 1
ATOM 908 C C . GLU B 1 41 ? -29.731 20.243 3.800 1.00 59.97 41 GLU B C 1
ATOM 909 O O . GLU B 1 41 ? -29.924 19.026 3.722 1.00 52.66 41 GLU B O 1
ATOM 915 N N . GLY B 1 42 ? -28.739 20.778 4.505 1.00 63.76 42 GLY B N 1
ATOM 916 C CA . GLY B 1 42 ? -27.779 19.966 5.230 1.00 67.01 42 GLY B CA 1
ATOM 917 C C . GLY B 1 42 ? -26.939 19.131 4.285 1.00 68.20 42 GLY B C 1
ATOM 918 O O . GLY B 1 42 ? -26.625 17.976 4.578 1.00 69.50 42 GLY B O 1
ATOM 919 N N . GLY B 1 43 ? -26.604 19.714 3.133 1.00 65.71 43 GLY B N 1
ATOM 920 C CA . GLY B 1 43 ? -25.695 19.108 2.175 1.00 52.98 43 GLY B CA 1
ATOM 921 C C . GLY B 1 43 ? -24.406 19.902 2.209 1.00 50.57 43 GLY B C 1
ATOM 922 O O . GLY B 1 43 ? -24.334 20.921 2.902 1.00 50.34 43 GLY B O 1
ATOM 923 N N . ALA B 1 44 ? -23.397 19.450 1.465 1.00 50.61 44 ALA B N 1
ATOM 924 C CA . ALA B 1 44 ? -22.051 20.043 1.525 1.00 48.39 44 ALA B CA 1
ATOM 925 C C . ALA B 1 44 ? -22.032 21.535 1.213 1.00 46.04 44 ALA B C 1
ATOM 926 O O . ALA B 1 44 ? -21.446 22.325 1.956 1.00 47.66 44 ALA B O 1
ATOM 928 N N . ALA B 1 45 ? -22.681 21.906 0.112 1.00 45.42 45 ALA B N 1
ATOM 929 C CA . ALA B 1 45 ? -22.750 23.294 -0.319 1.00 43.21 45 ALA B CA 1
ATOM 930 C C . ALA B 1 45 ? -23.473 24.132 0.716 1.00 45.57 45 ALA B C 1
ATOM 931 O O . ALA B 1 45 ? -22.998 25.202 1.103 1.00 44.63 45 ALA B O 1
ATOM 933 N N . HIS B 1 46 ? -24.619 23.625 1.169 1.00 47.04 46 HIS B N 1
ATOM 934 C CA . HIS B 1 46 ? -25.406 24.283 2.211 1.00 55.06 46 HIS B CA 1
ATOM 935 C C . HIS B 1 46 ? -24.617 24.446 3.514 1.00 53.45 46 HIS B C 1
ATOM 936 O O . HIS B 1 46 ? -24.419 25.568 3.986 1.00 52.71 46 HIS B O 1
ATOM 943 N N . LYS B 1 47 ? -24.161 23.331 4.083 1.00 50.44 47 LYS B N 1
ATOM 944 C CA . LYS B 1 47 ? -23.409 23.363 5.345 1.00 52.42 47 LYS B CA 1
ATOM 945 C C . LYS B 1 47 ? -22.259 24.377 5.350 1.00 53.17 47 LYS B C 1
ATOM 946 O O . LYS B 1 47 ? -21.949 24.959 6.396 1.00 50.66 47 LYS B O 1
ATOM 952 N N . ASP B 1 48 ? -21.653 24.605 4.179 1.00 51.11 48 ASP B N 1
ATOM 953 C CA . ASP B 1 48 ? -20.631 25.645 4.017 1.00 46.26 48 ASP B CA 1
ATOM 954 C C . ASP B 1 48 ? -21.245 27.050 4.090 1.00 51.44 48 ASP B C 1
ATOM 955 O O . ASP B 1 48 ? -20.728 27.921 4.793 1.00 43.76 48 ASP B O 1
ATOM 960 N N . GLY B 1 49 ? -22.339 27.272 3.357 1.00 50.53 49 GLY B N 1
ATOM 961 C CA . GLY B 1 49 ? -23.087 28.514 3.476 1.00 48.75 49 GLY B CA 1
ATOM 962 C C . GLY B 1 49 ? -22.788 29.617 2.473 1.00 51.06 49 GLY B C 1
ATOM 963 O O . GLY B 1 49 ? -23.557 30.570 2.342 1.00 52.49 49 GLY B O 1
ATOM 964 N N . LYS B 1 50 ? -21.679 29.500 1.756 1.00 48.41 50 LYS B N 1
ATOM 965 C CA . LYS B 1 50 ? -21.291 30.535 0.802 1.00 48.02 50 LYS B CA 1
ATOM 966 C C . LYS B 1 50 ? -22.118 30.530 -0.487 1.00 47.25 50 LYS B C 1
ATOM 967 O O . LYS B 1 50 ? -22.502 31.584 -0.988 1.00 50.53 50 LYS B O 1
ATOM 973 N N . LEU B 1 51 ? -22.378 29.341 -1.020 1.00 47.61 51 LEU B N 1
ATOM 974 C CA . LEU B 1 51 ? -23.121 29.189 -2.270 1.00 44.95 51 LEU B CA 1
ATOM 975 C C . LEU B 1 51 ? -24.585 29.546 -2.075 1.00 48.04 51 LEU B C 1
ATOM 976 O O . LEU B 1 51 ? -25.224 29.081 -1.126 1.00 51.45 51 LEU B O 1
ATOM 981 N N . GLN B 1 52 ? -25.119 30.376 -2.965 1.00 46.54 52 GLN B N 1
ATOM 982 C CA . GLN B 1 52 ? -26.545 30.684 -2.935 1.00 46.93 52 GLN B CA 1
ATOM 983 C C . GLN B 1 52 ? -27.197 30.404 -4.278 1.00 45.99 52 GLN B C 1
ATOM 984 O O . GLN B 1 52 ? -26.542 30.447 -5.321 1.00 39.45 52 GLN B O 1
ATOM 990 N N . ILE B 1 53 ? -28.500 30.133 -4.231 1.00 46.02 53 ILE B N 1
ATOM 991 C CA . ILE B 1 53 ? -29.321 29.979 -5.422 1.00 39.85 53 ILE B CA 1
ATOM 992 C C . ILE B 1 53 ? -29.236 31.242 -6.256 1.00 36.30 53 ILE B C 1
ATOM 993 O O . ILE B 1 53 ? -29.358 32.340 -5.722 1.00 39.43 53 ILE B O 1
ATOM 998 N N . GLY B 1 54 ? -28.995 31.092 -7.554 1.00 34.57 54 GLY B N 1
ATOM 999 C CA . GLY B 1 54 ? -28.889 32.243 -8.430 1.00 32.06 54 GLY B CA 1
ATOM 1000 C C . GLY B 1 54 ? -27.469 32.612 -8.791 1.00 39.40 54 GLY B C 1
ATOM 1001 O O . GLY B 1 54 ? -27.232 33.341 -9.752 1.00 45.92 54 GLY B O 1
ATOM 1002 N N . ASP B 1 55 ? -26.515 32.109 -8.019 1.00 38.03 55 ASP B N 1
ATOM 1003 C CA . ASP B 1 55 ? -25.111 32.336 -8.312 1.00 38.80 55 ASP B CA 1
ATOM 1004 C C . ASP B 1 55 ? -24.701 31.761 -9.669 1.00 37.85 55 ASP B C 1
ATOM 1005 O O . ASP B 1 55 ? -25.093 30.654 -10.036 1.00 35.68 55 ASP B O 1
ATOM 1010 N N . LYS B 1 56 ? -23.892 32.510 -10.405 1.00 37.86 56 LYS B N 1
ATOM 1011 C CA . LYS B 1 56 ? -23.330 32.014 -11.651 1.00 35.45 56 LYS B CA 1
ATOM 1012 C C . LYS B 1 56 ? -22.076 31.175 -11.415 1.00 39.65 56 LYS B C 1
ATOM 1013 O O . LYS B 1 56 ? -21.121 31.637 -10.777 1.00 40.57 56 LYS B O 1
ATOM 1019 N N . LEU B 1 57 ? -22.070 29.947 -11.928 1.00 36.00 57 LEU B N 1
ATOM 1020 C CA . LEU B 1 57 ? -20.856 29.118 -11.915 1.00 37.76 57 LEU B CA 1
ATOM 1021 C C . LEU B 1 57 ? -19.868 29.505 -13.014 1.00 39.90 57 LEU B C 1
ATOM 1022 O O . LEU B 1 57 ? -20.175 29.394 -14.208 1.00 38.95 57 LEU B O 1
ATOM 1027 N N . LEU B 1 58 ? -18.675 29.933 -12.621 1.00 36.82 58 LEU B N 1
ATOM 1028 C CA . LEU B 1 58 ? -17.666 30.322 -13.603 1.00 40.25 58 LEU B CA 1
ATOM 1029 C C . LEU B 1 58 ? -16.769 29.156 -14.006 1.00 38.45 58 LEU B C 1
ATOM 1030 O O . LEU B 1 58 ? -16.406 29.025 -15.174 1.00 38.78 58 LEU B O 1
ATOM 1035 N N . ALA B 1 59 ? -16.426 28.313 -13.036 1.00 36.58 59 ALA B N 1
ATOM 1036 C CA . ALA B 1 59 ? -15.463 27.240 -13.248 1.00 36.16 59 ALA B CA 1
ATOM 1037 C C . ALA B 1 59 ? -15.517 26.213 -12.120 1.00 33.92 59 ALA B C 1
ATOM 1038 O O . ALA B 1 59 ? -15.755 26.554 -10.969 1.00 34.02 59 ALA B O 1
ATOM 1040 N N . VAL B 1 60 ? -15.299 24.952 -12.462 1.00 33.83 60 VAL B N 1
ATOM 1041 C CA . VAL B 1 60 ? -15.203 23.900 -11.470 1.00 33.89 60 VAL B CA 1
ATOM 1042 C C . VAL B 1 60 ? -13.800 23.321 -11.539 1.00 35.65 60 VAL B C 1
ATOM 1043 O O . VAL B 1 60 ? -13.415 22.749 -12.559 1.00 30.98 60 VAL B O 1
ATOM 1047 N N . ASN B 1 61 ? -13.053 23.452 -10.445 1.00 38.17 61 ASN B N 1
ATOM 1048 C CA . ASN B 1 61 ? -11.651 23.074 -10.433 1.00 32.03 61 ASN B CA 1
ATOM 1049 C C . ASN B 1 61 ? -10.949 23.780 -11.597 1.00 34.94 61 ASN B C 1
ATOM 1050 O O . ASN B 1 61 ? -11.029 25.012 -11.711 1.00 36.61 61 ASN B O 1
ATOM 1055 N N . ASN B 1 62 ? -10.266 23.078 -12.476 1.00 26.41 62 ASN B N 1
ATOM 1056 C CA . ASN B 1 62 ? -9.630 23.886 -13.516 1.00 38.76 62 ASN B 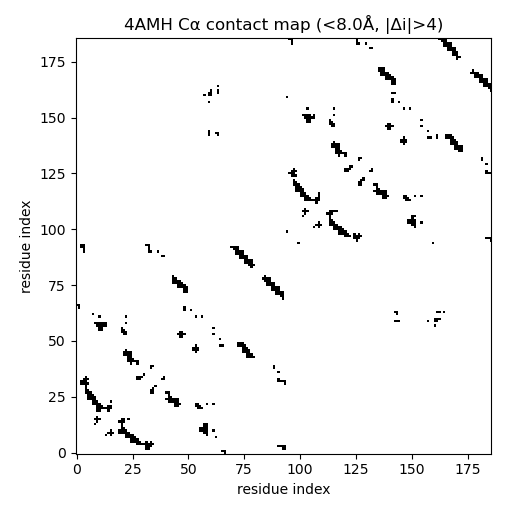CA 1
ATOM 1057 C C . ASN B 1 62 ? -10.364 23.884 -14.863 1.00 39.36 62 ASN B C 1
ATOM 1058 O O . ASN B 1 62 ? -9.743 24.036 -15.912 1.00 48.99 62 ASN B O 1
ATOM 1063 N N . VAL B 1 63 ? -11.689 23.734 -14.809 1.00 34.67 63 VAL B N 1
ATOM 1064 C CA . VAL B 1 63 ? -12.544 23.659 -15.999 1.00 41.73 63 VAL B CA 1
ATOM 1065 C C . VAL B 1 63 ? -13.517 24.851 -16.133 1.00 40.00 63 VAL B C 1
ATOM 1066 O O . VAL B 1 63 ? -14.481 24.975 -15.370 1.00 36.60 63 VAL B O 1
ATOM 1070 N N . ALA B 1 64 ? -13.258 25.718 -17.106 1.00 35.50 64 ALA B N 1
ATOM 1071 C CA . ALA B 1 64 ? -14.060 26.924 -17.289 1.00 39.60 64 ALA B CA 1
ATOM 1072 C C . ALA B 1 64 ? -15.483 26.582 -17.718 1.00 39.04 64 ALA B C 1
ATOM 1073 O O . ALA B 1 64 ? -15.693 25.707 -18.554 1.00 42.77 64 ALA B O 1
ATOM 1075 N N . LEU B 1 65 ? -16.457 27.270 -17.134 1.00 40.46 65 LEU B N 1
ATOM 1076 C CA . LEU B 1 65 ? -17.869 26.967 -17.377 1.00 42.37 65 LEU B CA 1
ATOM 1077 C C . LEU B 1 65 ? -18.554 28.076 -18.175 1.00 46.52 65 LEU B C 1
ATOM 1078 O O . LEU B 1 65 ? -19.760 28.307 -18.048 1.00 43.89 65 LEU B O 1
ATOM 1083 N N . GLU B 1 66 ? -17.769 28.768 -18.991 1.00 52.03 66 GLU B N 1
ATOM 1084 C CA . GLU B 1 66 ? -18.317 29.776 -19.876 1.00 51.64 66 GLU B CA 1
ATOM 1085 C C . GLU B 1 66 ? -18.420 29.214 -21.281 1.00 53.91 66 GLU B C 1
ATOM 1086 O O . GLU B 1 66 ? -17.414 28.775 -21.853 1.00 51.50 66 GLU B O 1
ATOM 1092 N N . GLU B 1 67 ? -19.651 29.210 -21.805 1.00 43.68 67 GLU B N 1
ATOM 1093 C CA . GLU B 1 67 ? -19.958 28.704 -23.144 1.00 44.48 67 GLU B CA 1
ATOM 1094 C C . GLU B 1 67 ? -19.855 27.186 -23.272 1.00 40.79 67 GLU B C 1
ATOM 1095 O O . GLU B 1 67 ? -19.241 26.671 -24.210 1.00 43.87 67 GLU B O 1
ATOM 1101 N N . VAL B 1 68 ? -20.474 26.476 -22.335 1.00 35.58 68 VAL B N 1
ATOM 1102 C CA . VAL B 1 68 ? -20.489 25.019 -22.364 1.00 36.09 68 VAL B CA 1
ATOM 1103 C C . VAL B 1 68 ? -21.929 24.615 -22.239 1.00 32.84 68 VAL B C 1
ATOM 1104 O O . VAL B 1 68 ? -22.753 25.433 -21.841 1.00 36.02 68 VAL B O 1
ATOM 1108 N N . THR B 1 69 ? -22.247 23.369 -22.580 1.00 39.07 69 THR B N 1
ATOM 1109 C CA . THR B 1 69 ? -23.621 22.893 -22.445 1.00 40.44 69 THR B CA 1
ATOM 1110 C C . THR B 1 69 ? -23.879 22.494 -21.008 1.00 39.99 69 THR B C 1
ATOM 1111 O O . THR B 1 69 ? -22.960 22.437 -20.194 1.00 37.84 69 THR B O 1
ATOM 1115 N N . HIS B 1 70 ? -25.138 22.211 -20.715 1.00 38.74 70 HIS B N 1
ATOM 1116 C CA . HIS B 1 70 ? -25.523 21.779 -19.393 1.00 42.01 70 HIS B CA 1
ATOM 1117 C C . HIS B 1 70 ? -24.842 20.452 -19.045 1.00 44.42 70 HIS B C 1
ATOM 1118 O O . HIS B 1 70 ? -24.440 20.224 -17.893 1.00 42.03 70 HIS B O 1
ATOM 1125 N N . GLU B 1 71 ? -24.703 19.585 -20.046 1.00 42.20 71 GLU B N 1
ATOM 1126 C CA . GLU B 1 71 ? -24.118 18.267 -19.827 1.00 44.44 71 GLU B CA 1
ATOM 1127 C C . GLU B 1 71 ? -22.641 18.362 -19.411 1.00 46.16 71 GLU B C 1
ATOM 1128 O O . GLU B 1 71 ? -22.203 17.679 -18.477 1.00 44.34 71 GLU B O 1
ATOM 1134 N N . GLU B 1 72 ? -21.898 19.234 -20.088 1.00 41.01 72 GLU B N 1
ATOM 1135 C CA . GLU B 1 72 ? -20.499 19.470 -19.765 1.00 41.01 72 GLU B CA 1
ATOM 1136 C C . GLU B 1 72 ? -20.339 20.049 -18.370 1.00 44.13 72 GLU B C 1
ATOM 1137 O O . GLU B 1 72 ? -19.358 19.758 -17.684 1.00 43.66 72 GLU B O 1
ATOM 1143 N N . ALA B 1 73 ? -21.300 20.864 -17.952 1.00 39.09 73 ALA B N 1
ATOM 1144 C CA . ALA B 1 73 ? -21.225 21.485 -16.646 1.00 38.93 73 ALA B CA 1
ATOM 1145 C C . ALA B 1 73 ? -21.443 20.424 -15.567 1.00 44.26 73 ALA B C 1
ATOM 1146 O O . ALA B 1 73 ? -20.874 20.499 -14.478 1.00 37.99 73 ALA B O 1
ATOM 1148 N N . VAL B 1 74 ? -22.261 19.422 -15.876 1.00 45.54 74 VAL B N 1
ATOM 1149 C CA . VAL B 1 74 ? -22.499 18.346 -14.918 1.00 44.27 74 VAL B CA 1
ATOM 1150 C C . VAL B 1 74 ? -21.251 17.467 -14.821 1.00 45.27 74 VAL B C 1
ATOM 1151 O O . VAL B 1 74 ? -20.750 17.172 -13.732 1.00 39.87 74 VAL B O 1
ATOM 1155 N N . THR B 1 75 ? -20.756 17.064 -15.984 1.00 43.10 75 THR B N 1
ATOM 1156 C CA . THR B 1 75 ? -19.542 16.277 -16.081 1.00 39.75 75 THR B CA 1
ATOM 1157 C C . THR B 1 75 ? -18.391 16.904 -15.269 1.00 43.58 75 THR B C 1
ATOM 1158 O O . THR B 1 75 ? -17.735 16.226 -14.464 1.00 40.42 75 THR B O 1
ATOM 1162 N N . ALA B 1 76 ? -18.180 18.203 -15.466 1.00 37.73 76 ALA B N 1
ATOM 1163 C CA . ALA B 1 76 ? -17.193 18.963 -14.713 1.00 37.51 76 ALA B CA 1
ATOM 1164 C C . ALA B 1 76 ? -17.401 18.877 -13.184 1.00 40.43 76 ALA B C 1
ATOM 1165 O O . ALA B 1 76 ? -16.437 18.936 -12.410 1.00 41.68 76 ALA B O 1
ATOM 1167 N N . LEU B 1 77 ? -18.652 18.736 -12.754 1.00 34.04 77 LEU B N 1
ATOM 1168 C CA . LEU B 1 77 ? -18.955 18.638 -11.340 1.00 34.65 77 LEU B CA 1
ATOM 1169 C C . LEU B 1 77 ? -18.747 17.219 -10.819 1.00 39.76 77 LEU B C 1
ATOM 1170 O O . LEU B 1 77 ? -18.424 17.032 -9.635 1.00 44.05 77 LEU B O 1
ATOM 1175 N N . LYS B 1 78 ? -18.908 16.221 -11.688 1.00 32.35 78 LYS B N 1
ATOM 1176 C CA . LYS B 1 78 ? -18.647 14.839 -11.281 1.00 37.60 78 LYS B CA 1
ATOM 1177 C C . LYS B 1 78 ? -17.150 14.560 -11.130 1.00 39.62 78 LYS B C 1
ATOM 1178 O O . LYS B 1 78 ? -16.736 13.889 -10.199 1.00 31.41 78 LYS B O 1
ATOM 1184 N N . ASN B 1 79 ? -16.351 15.078 -12.062 1.00 39.91 79 ASN B N 1
ATOM 1185 C CA . ASN B 1 79 ? -14.964 14.650 -12.204 1.00 40.29 79 ASN B CA 1
ATOM 1186 C C . ASN B 1 79 ? -13.949 15.408 -11.356 1.00 37.73 79 ASN B C 1
ATOM 1187 O O . ASN B 1 79 ? -12.755 15.397 -11.639 1.00 40.57 79 ASN B O 1
ATOM 1192 N N . THR B 1 80 ? -14.430 16.079 -10.322 1.00 41.38 80 THR B N 1
ATOM 1193 C CA . THR B 1 80 ? -13.550 16.571 -9.278 1.00 40.74 80 THR B CA 1
ATOM 1194 C C . THR B 1 80 ? -13.194 15.350 -8.450 1.00 44.09 80 THR B C 1
ATOM 1195 O O . THR B 1 80 ? -13.796 14.284 -8.598 1.00 55.60 80 THR B O 1
ATOM 1199 N N . SER B 1 81 ? -12.238 15.479 -7.561 1.00 33.52 81 SER B N 1
ATOM 1200 C CA . SER B 1 81 ? -12.131 14.456 -6.540 1.00 39.77 81 SER B CA 1
ATOM 1201 C C . SER B 1 81 ? -13.124 14.830 -5.435 1.00 37.73 81 SER B C 1
ATOM 1202 O O . SER B 1 81 ? -14.101 15.545 -5.686 1.00 33.70 81 SER B O 1
ATOM 1205 N N . ASP B 1 82 ? -12.856 14.378 -4.207 1.00 34.49 82 ASP B N 1
ATOM 1206 C CA . ASP B 1 82 ? -13.586 14.874 -3.041 1.00 35.64 82 ASP B CA 1
ATOM 1207 C C . ASP B 1 82 ? -13.317 16.350 -2.823 1.00 35.17 82 ASP B C 1
ATOM 1208 O O . ASP B 1 82 ? -14.085 17.030 -2.155 1.00 37.64 82 ASP B O 1
ATOM 1213 N N . PHE B 1 83 ? -12.227 16.844 -3.392 1.00 30.10 83 PHE B N 1
ATOM 1214 C CA . PHE B 1 83 ? -11.843 18.227 -3.187 1.00 34.29 83 PHE B CA 1
ATOM 1215 C C . PHE B 1 83 ? -12.303 19.057 -4.374 1.00 30.16 83 PHE B C 1
ATOM 1216 O O . PHE B 1 83 ? -11.954 18.781 -5.510 1.00 29.92 83 PHE B O 1
ATOM 1224 N N . VAL B 1 84 ? -13.081 20.089 -4.083 1.00 32.69 84 VAL B N 1
ATOM 1225 C CA . VAL B 1 84 ? -13.717 20.886 -5.106 1.00 28.05 84 VAL B CA 1
ATOM 1226 C C . VAL B 1 84 ? -13.376 22.364 -4.958 1.00 30.72 84 VAL B C 1
ATOM 1227 O O . VAL B 1 84 ? -13.477 22.930 -3.870 1.00 27.34 84 VAL B O 1
ATOM 1231 N N . TYR B 1 85 ? -12.948 22.972 -6.067 1.00 32.52 85 TYR B N 1
ATOM 1232 C CA . TYR B 1 85 ? -12.706 24.413 -6.146 1.00 32.45 85 TYR B CA 1
ATOM 1233 C C . TYR B 1 85 ? -13.731 25.063 -7.091 1.00 36.59 85 TYR B C 1
ATOM 1234 O O . TYR B 1 85 ? -13.631 24.902 -8.321 1.00 35.23 85 TYR B O 1
ATOM 1243 N N . LEU B 1 86 ? -14.690 25.811 -6.542 1.00 29.29 86 LEU B N 1
ATOM 1244 C CA . LEU B 1 86 ? -15.678 26.500 -7.371 1.00 31.87 86 LEU B CA 1
ATOM 1245 C C . LEU B 1 86 ? -15.351 27.967 -7.498 1.00 35.05 86 LEU B C 1
ATOM 1246 O O . LEU B 1 86 ? -14.986 28.606 -6.511 1.00 38.26 86 LEU B O 1
ATOM 1251 N N . LYS B 1 87 ? -15.507 28.503 -8.706 1.00 32.12 87 LYS B N 1
ATOM 1252 C CA . LYS B 1 87 ? -15.476 29.943 -8.923 1.00 32.83 87 LYS B CA 1
ATOM 1253 C C . LYS B 1 87 ? -16.873 30.394 -9.296 1.00 39.88 87 LYS B C 1
ATOM 1254 O O . LYS B 1 87 ? -17.540 29.777 -10.128 1.00 36.70 87 LYS B O 1
ATOM 1260 N N . VAL B 1 88 ? -17.296 31.491 -8.687 1.00 42.35 88 VAL B N 1
ATOM 1261 C CA . VAL B 1 88 ? -18.687 31.896 -8.682 1.00 40.14 88 VAL B CA 1
ATOM 1262 C C . VAL B 1 88 ? -18.775 33.416 -8.751 1.00 44.19 88 VAL B C 1
ATOM 1263 O O . VAL B 1 88 ? -17.938 34.108 -8.170 1.00 43.93 88 VAL B O 1
ATOM 1267 N N . ALA B 1 89 ? -19.763 33.939 -9.479 1.00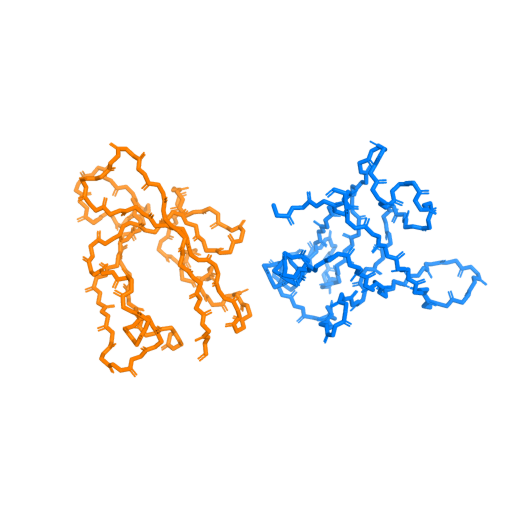 38.93 89 ALA B N 1
ATOM 1268 C CA . ALA B 1 89 ? -20.109 35.353 -9.354 1.00 39.42 89 ALA B CA 1
ATOM 1269 C C . ALA B 1 89 ? -21.540 35.510 -8.858 1.00 45.13 89 ALA B C 1
ATOM 1270 O O . ALA B 1 89 ? -22.445 34.816 -9.314 1.00 50.31 89 ALA B O 1
ATOM 1272 N N . LYS B 1 90 ? -21.741 36.412 -7.906 1.00 55.21 90 LYS B N 1
ATOM 1273 C CA . LYS B 1 90 ? -23.068 36.641 -7.349 1.00 55.77 90 LYS B CA 1
ATOM 1274 C C . LYS B 1 90 ? -23.816 37.528 -8.328 1.00 65.33 90 LYS B C 1
ATOM 1275 O O . LYS B 1 90 ? -23.199 38.353 -9.006 1.00 64.42 90 LYS B O 1
ATOM 1281 N N . PRO B 1 91 ? -25.148 37.357 -8.415 1.00 69.87 91 PRO B N 1
ATOM 1282 C CA . PRO B 1 91 ? -25.946 38.104 -9.396 1.00 67.32 91 PRO B CA 1
ATOM 1283 C C . PRO B 1 91 ? -25.892 39.607 -9.121 1.00 71.88 91 PRO B C 1
ATOM 1284 O O . PRO B 1 91 ? -26.236 40.054 -8.021 1.00 70.79 91 PRO B O 1
ATOM 1288 N N . GLY B 1 92 ? -25.440 40.372 -10.111 1.00 74.55 92 GLY B N 1
ATOM 1289 C CA . GLY B 1 92 ? -25.281 41.807 -9.957 1.00 75.88 92 GLY B CA 1
ATOM 1290 C C . GLY B 1 92 ? -24.146 42.180 -9.017 1.00 78.77 92 GLY B C 1
ATOM 1291 O O . GLY B 1 92 ? -24.310 42.992 -8.102 1.00 73.27 92 GLY B O 1
ATOM 1292 N N . SER B 1 93 ? -22.985 41.576 -9.240 1.00 80.54 93 SER B N 1
ATOM 1293 C CA . SER B 1 93 ? -21.799 41.926 -8.477 1.00 79.60 93 SER B CA 1
ATOM 1294 C C . SER B 1 93 ? -20.615 42.146 -9.413 1.00 84.94 93 SER B C 1
ATOM 1295 O O . SER B 1 93 ? -20.457 41.447 -10.422 1.00 79.86 93 SER B O 1
ATOM 1298 N N . GLY B 1 94 ? -19.799 43.135 -9.070 1.00 84.91 94 GLY B N 1
ATOM 1299 C CA . GLY B 1 94 ? -18.592 43.428 -9.811 1.00 88.02 94 GLY B CA 1
ATOM 1300 C C . GLY B 1 94 ? -18.796 43.673 -11.296 1.00 96.22 94 GLY B C 1
ATOM 1301 O O . GLY B 1 94 ? -19.533 44.596 -11.653 1.00 98.92 94 GLY B O 1
ATOM 1302 N N . GLU B 1 95 ? -18.206 42.855 -12.177 1.00 92.41 95 GLU B N 1
ATOM 1303 C CA . GLU B 1 95 ? -17.591 41.541 -11.895 1.00 92.64 95 GLU B CA 1
ATOM 1304 C C . GLU B 1 95 ? -16.592 41.362 -10.736 1.00 91.90 95 GLU B C 1
ATOM 1305 O O . GLU B 1 95 ? -15.519 41.969 -10.697 1.00 89.93 95 GLU B O 1
ATOM 1311 N N . LYS B 1 96 ? -16.998 40.529 -9.784 1.00 85.91 96 LYS B N 1
ATOM 1312 C CA . LYS B 1 96 ? -16.120 40.032 -8.743 1.00 78.71 96 LYS B CA 1
ATOM 1313 C C . LYS B 1 96 ? -16.276 38.518 -8.712 1.00 71.98 96 LYS B C 1
ATOM 1314 O O . LYS B 1 96 ? -17.395 37.998 -8.693 1.00 69.23 96 LYS B O 1
ATOM 1320 N N . ILE B 1 97 ? -15.149 37.818 -8.742 1.00 63.25 97 ILE B N 1
ATOM 1321 C CA . ILE B 1 97 ? -15.139 36.369 -8.661 1.00 55.73 97 ILE B CA 1
ATOM 1322 C C . ILE B 1 97 ? -14.885 35.945 -7.223 1.00 54.79 97 ILE B C 1
ATOM 1323 O O . ILE B 1 97 ? -14.106 36.575 -6.513 1.00 57.99 97 ILE B O 1
ATOM 1328 N N . MET B 1 98 ? -15.545 34.879 -6.789 1.00 47.35 98 MET B N 1
ATOM 1329 C CA . MET B 1 98 ? -15.329 34.359 -5.448 1.00 46.69 98 MET B CA 1
ATOM 1330 C C . MET B 1 98 ? -15.061 32.856 -5.484 1.00 44.88 98 MET B C 1
ATOM 1331 O O . MET B 1 98 ? -15.662 32.133 -6.272 1.00 42.47 98 MET B O 1
ATOM 1336 N N . GLU B 1 99 ? -14.142 32.387 -4.646 1.00 43.79 99 GLU B N 1
ATOM 1337 C CA . GLU B 1 99 ? -13.814 30.966 -4.633 1.00 41.02 99 GLU B CA 1
ATOM 1338 C C . GLU B 1 99 ? -14.440 30.292 -3.451 1.00 34.75 99 GLU B C 1
ATOM 1339 O O . GLU B 1 99 ? -14.444 30.824 -2.351 1.00 39.48 99 GLU B O 1
ATOM 1345 N N . ILE B 1 100 ? -14.977 29.110 -3.693 1.00 31.92 100 ILE B N 1
ATOM 1346 C CA . ILE B 1 100 ? -15.637 28.346 -2.659 1.00 33.57 100 ILE B CA 1
ATOM 1347 C C . ILE B 1 100 ? -15.034 26.959 -2.707 1.00 34.83 100 ILE B C 1
ATOM 1348 O O . ILE B 1 100 ? -15.100 26.280 -3.731 1.00 34.69 100 ILE B O 1
ATOM 1353 N N . LYS B 1 101 ? -14.407 26.551 -1.612 1.00 33.44 101 LYS B N 1
ATOM 1354 C CA . LYS B 1 101 ? -13.844 25.220 -1.547 1.00 33.22 101 LYS B CA 1
ATOM 1355 C C . LYS B 1 101 ? -14.813 24.313 -0.797 1.00 31.00 101 LYS B C 1
ATOM 1356 O O . LYS B 1 101 ? -15.463 24.749 0.148 1.00 33.70 101 LYS B O 1
ATOM 1362 N N . LEU B 1 102 ? -14.934 23.066 -1.237 1.00 28.59 102 LEU B N 1
ATOM 1363 C CA . LEU B 1 102 ? -15.958 22.173 -0.700 1.00 34.42 102 LEU B CA 1
ATOM 1364 C C . LEU B 1 102 ? -15.482 20.744 -0.723 1.00 32.85 102 LEU B C 1
ATOM 1365 O O . LEU B 1 102 ? -14.729 20.352 -1.604 1.00 32.61 102 LEU B O 1
ATOM 1370 N N . ILE B 1 103 ? -15.955 19.954 0.227 1.00 32.21 103 ILE B N 1
ATOM 1371 C CA . ILE B 1 103 ? -15.659 18.538 0.209 1.00 35.92 103 ILE B CA 1
ATOM 1372 C C . ILE B 1 103 ? -16.917 17.721 -0.036 1.00 35.49 103 ILE B C 1
ATOM 1373 O O . ILE B 1 103 ? -17.955 17.946 0.582 1.00 36.24 103 ILE B O 1
ATOM 1378 N N . LYS B 1 104 ? -16.812 16.775 -0.956 1.00 34.50 104 LYS B N 1
ATOM 1379 C CA . LYS B 1 104 ? -17.862 15.799 -1.161 1.00 41.05 104 LYS B CA 1
ATOM 1380 C C . LYS B 1 104 ? -17.983 14.835 0.021 1.00 43.21 104 LYS B C 1
ATOM 1381 O O . LYS B 1 104 ? -19.083 14.630 0.553 1.00 51.55 104 LYS B O 1
#

InterPro domains:
  IPR001452 SH3 domain [PF00018] (587-643)
  IPR001452 SH3 domain [PS50002] (581-651)
  IPR001452 SH3 domain [SM00326] (584-650)
  IPR001478 PDZ domain [PF00595] (224-307)
  IPR001478 PDZ domain [PF00595] (320-402)
  IPR001478 PDZ domain [PF00595] (467-543)
  IPR001478 PDZ domain [PS50106] (224-311)
  IPR001478 PDZ domain [PS50106] (319-406)
  IPR001478 PDZ domain [PS50106] (466-547)
  IPR001478 PDZ domain [SM00228] (232-311)
  IPR001478 PDZ domain [SM00228] (327-406)
  IPR001478 PDZ domain [SM00228] (474-547)
  IPR004172 L27 domain [PS51022] (4-64)
  IPR004172 L27 domain [SM00569] (7-67)
  IPR008144 Guanylate kinase-like domain [PS50052] (714-889)
  IPR008145 Guanylate kinase/L-type calcium channel beta subunit [PF00625] (714-890)
  IPR008145 Guanylate kinase/L-type calcium channel beta subunit [SM00072] (713-892)
  IPR015143 L27-1 [PF09058] (6-63)
  IPR016313 Disks large 1-like [PIRSF001741] (3-904)
  IPR019583 Disks large homolog 1-4, PDZ-associated domain [PF10600] (404-465)

Radius of gyration: 18.63 Å; Cα contacts (8 Å, |Δi|>4): 421; chains: 2; bounding box: 50×43×34 Å

Foldseek 3Di:
DDQQFWDWFAAAVGHPDPPHRWIFTAGGHPPGFCVVLPDDDGGKTWQDKVPGGRRHGGPVVVVVSNVPDDQKIWTWIADDDDDDGIDIDMTGGD/DLQAWDWFFADVGHPDPPARWIFTAGGHPPGFPVVQPPDDGGKTWQAKDPGGRHHGGPVVVVVSVVPDAQWIWTWIAHPPDDPDIDIDITGD

Secondary structure (DSSP, 8-state):
---S-EEEEE-TTS-SBTTB--EEEEEE-TTSHHHHH----TT-EEEEETTEE-SS--HHHHHHHHHS--SEEEEEEE--SSS-SEEEEEEE--/--SSEEEEE-TTS-SBTTB--EEEEEE-TTSHHHHH----TTPEEEEETTEE-SS--HHHHHHHHHSS-SEEEEEEE-TT-TT--EEEEEE-

Organism: Homo sapiens (NCBI:txid9606)

Solvent-accessible surface area: 10038 Å² total; per-residue (Å²): 84,86,23,0,6,5,46,19,21,1,0,60,79,77,82,73,138,134,62,37,34,18,0,22,0,45,119,36,102,140,40,14,12,0,79,149,55,53,101,8,104,116,44,6,64,1,28,12,1,55,140,54,69,3,99,110,25,24,52,17,52,0,30,2,11,10,34,82,16,78,96,155,3,49,0,56,0,23,28,107,62,129,52,155,114,96,67,92,0,134,8,115,58,93,96,53,0,9,3,46,16,25,1,0,60,78,78,83,74,145,135,69,38,36,13,0,24,1,51,104,35,74,152,46,14,27,0,74,163,57,49,97,8,97,105,26,0,61,1,20,11,0,3,81,55,66,2,99,120,24,54,58,118,93,0,29,60,4,0,101,41,9,38,84,95,3,29,0,77,0,16,50,96,92,39,55,168,140,115,66,71,0,130,11,117,80

B-factor: mean 40.73, std 12.15, range [20.37, 104.75]

Nearest PDB structures (foldseek):
  4amh-assembly1_B  TM=9.632E-01  e=3.175E-14  Homo sapiens
  2awx-assembly1_A  TM=9.561E-01  e=5.375E-11  Rattus norvegicus
  2awx-assembly2_B  TM=9.868E-01  e=2.067E-10  Rattus norvegicus
  3rl8-assembly1_D  TM=9.737E-01  e=2.302E-10  Homo sapiens
  2fe5-assembly1_A  TM=9.464E-01  e=1.291E-09  Homo sapiens